Protein AF-A7VLI8-F1 (afdb_monomer_lite)

Sequence (212 aa):
IPLNLRARYVFCTAPINRNLPFVCTSLLKFARQFSRNEPLTFQWICKHLHWPVSSPKSIKDLMHLEAVHDILDLYLWLSYRFMDMFPHAGLVRSIQKELDAIIQNGVYNITKLIRASEAASSLHVMEGTVPSHEASIDENSRTGLRGNRRTPINSETQSGSLTSKLVKDGLLTPSMLKQLEQEWLKRQTDHGSHAGGTSYDMDNFKKTRKKK

pLDDT: mean 77.12, std 24.52, range [30.67, 98.44]

InterPro domains:
  IPR022192 ATP-dependent RNA helicase SUV3, C-terminal domain [PF12513] (62-106)
  IPR041082 Suv3, C-terminal domain 1 [PF18147] (1-35)
  IPR050699 ATP-dependent RNA helicase SUPV3-like [PTHR12131] (3-127)

Secondary structure (DSSP, 8-state):
----HHHHHHHHHS---TT-HHHHHHHHHHHHHHHTT----HHHHHHHHTSSPPPPSSHHHHHHHHHHHHHHHHHHHHHTT-TTTSTTHHHHHHHHHHHHHHHHHHHHTHHHHHHHHHHHHHHGGGS----------------------------------HHHHHHHTTSS-HHHHHHHHHHHHHHHHHTT--------------------

Radius of gyration: 31.47 Å; chains: 1; bounding box: 82×69×80 Å

Organism: Glandirana rugosa (NCBI:txid8410)

Foldseek 3Di:
DDDDPVVVVLLVPQDADPVDVLLVVLSVVLVVCVVVVHACDPVNLCVSLVPPDDQDQAPVSLVSLVSNLRSLSSLLSVCVVCCVRSVPNVVSVVSSVVSVVSSVVCVVVVVSRHVSHVVVVVVVVPPPDDDDDDDDDDDDDDDDDDDDDDDDDDDDDPPPPVVVVCCVVVVDPPVNVVVVVVVVVVVVVVVPPPDDDDDDDDDDDDDDDDDD

Structure (mmCIF, N/CA/C/O backbone):
data_AF-A7VLI8-F1
#
_entry.id   AF-A7VLI8-F1
#
loop_
_atom_site.group_PDB
_atom_site.id
_atom_site.type_symbol
_atom_site.label_atom_id
_atom_site.label_alt_id
_atom_site.label_comp_id
_atom_site.label_asym_id
_atom_site.label_entity_id
_atom_site.label_seq_id
_atom_site.pdbx_PDB_ins_code
_atom_site.Cartn_x
_atom_site.Cartn_y
_atom_site.Cartn_z
_atom_site.occupancy
_atom_site.B_iso_or_equiv
_atom_site.auth_seq_id
_atom_site.auth_comp_id
_atom_site.auth_asym_id
_atom_site.auth_atom_id
_atom_site.pdbx_PDB_model_num
ATOM 1 N N . ILE A 1 1 ? 14.175 11.626 -9.453 1.00 87.88 1 ILE A N 1
ATOM 2 C CA . ILE A 1 1 ? 14.240 10.154 -9.638 1.00 87.88 1 ILE A CA 1
ATOM 3 C C . ILE A 1 1 ? 14.434 9.875 -11.126 1.00 87.88 1 ILE A C 1
ATOM 5 O O . ILE A 1 1 ? 13.581 10.307 -11.910 1.00 87.88 1 ILE A O 1
ATOM 9 N N . PRO A 1 2 ? 15.561 9.261 -11.524 1.00 93.81 2 PRO A N 1
ATOM 10 C CA . PRO A 1 2 ? 15.833 8.930 -12.918 1.00 93.81 2 PRO A CA 1
ATOM 11 C C . PRO A 1 2 ? 14.991 7.715 -13.327 1.00 93.81 2 PRO A C 1
ATOM 13 O O . PRO A 1 2 ? 15.257 6.593 -12.924 1.00 93.81 2 PRO A O 1
ATOM 16 N N . LEU A 1 3 ? 13.931 7.957 -14.095 1.00 95.06 3 LEU A N 1
ATOM 17 C CA . LEU A 1 3 ? 13.068 6.930 -14.680 1.00 95.06 3 LEU A CA 1
ATOM 18 C C . LEU A 1 3 ? 12.911 7.235 -16.164 1.00 95.06 3 LEU A C 1
ATOM 20 O O . LEU A 1 3 ? 12.758 8.408 -16.533 1.00 95.06 3 LEU A O 1
ATOM 24 N N . ASN A 1 4 ? 12.890 6.192 -16.994 1.00 94.94 4 ASN A N 1
ATOM 25 C CA . ASN A 1 4 ? 12.488 6.338 -18.389 1.00 94.94 4 ASN A CA 1
ATOM 26 C C . ASN A 1 4 ? 11.026 6.828 -18.475 1.00 94.94 4 ASN A C 1
ATOM 28 O O . ASN A 1 4 ? 10.257 6.729 -17.513 1.00 94.94 4 ASN A O 1
ATOM 32 N N . LEU A 1 5 ? 10.648 7.391 -19.624 1.00 96.50 5 LEU A N 1
ATOM 33 C CA . LEU A 1 5 ? 9.341 8.031 -19.798 1.00 96.50 5 LEU A CA 1
ATOM 34 C C . LEU A 1 5 ? 8.175 7.067 -19.527 1.00 96.50 5 LEU A C 1
ATOM 36 O O . LEU A 1 5 ? 7.219 7.437 -18.849 1.00 96.50 5 LEU A O 1
ATOM 40 N N . ARG A 1 6 ? 8.293 5.814 -19.983 1.00 95.88 6 ARG A N 1
ATOM 41 C CA . ARG A 1 6 ? 7.279 4.771 -19.780 1.00 95.88 6 ARG A CA 1
ATOM 42 C C . ARG A 1 6 ? 7.070 4.463 -18.299 1.00 95.88 6 ARG A C 1
ATOM 44 O O . ARG A 1 6 ? 5.938 4.481 -17.828 1.00 95.88 6 ARG A O 1
ATOM 51 N N . ALA A 1 7 ? 8.146 4.211 -17.557 1.00 96.88 7 ALA A N 1
ATOM 52 C CA . ALA A 1 7 ? 8.076 3.918 -16.132 1.00 96.88 7 ALA A CA 1
ATOM 53 C C . ALA A 1 7 ? 7.492 5.105 -15.362 1.00 96.88 7 ALA A C 1
ATOM 55 O O . ALA A 1 7 ? 6.572 4.937 -14.567 1.00 96.88 7 ALA A O 1
ATOM 56 N N . ARG A 1 8 ? 7.960 6.322 -15.662 1.00 97.69 8 ARG A N 1
ATOM 57 C CA . ARG A 1 8 ? 7.446 7.554 -15.058 1.00 97.69 8 ARG A CA 1
ATOM 58 C C . ARG A 1 8 ? 5.939 7.706 -15.261 1.00 97.69 8 ARG A C 1
ATOM 60 O O . ARG A 1 8 ? 5.233 7.961 -14.293 1.00 97.69 8 ARG A O 1
ATOM 67 N N . TYR A 1 9 ? 5.453 7.504 -16.486 1.00 97.94 9 TYR A N 1
ATOM 68 C CA . TYR A 1 9 ? 4.026 7.568 -16.799 1.00 97.94 9 TYR A CA 1
ATOM 69 C C . TYR A 1 9 ? 3.211 6.565 -15.970 1.00 97.94 9 TYR A C 1
ATOM 71 O O . TYR A 1 9 ? 2.197 6.926 -15.376 1.00 97.94 9 TYR A O 1
ATOM 79 N N . VAL A 1 10 ? 3.683 5.322 -15.856 1.00 97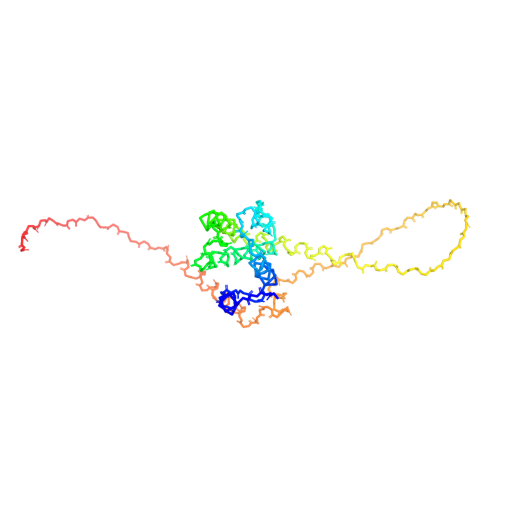.75 10 VAL A N 1
ATOM 80 C CA . VAL A 1 10 ? 3.010 4.292 -15.052 1.00 97.75 10 VAL A CA 1
ATOM 81 C C . VAL A 1 10 ? 2.967 4.666 -13.567 1.00 97.75 10 VAL A C 1
ATOM 83 O O . VAL A 1 10 ? 1.909 4.586 -12.953 1.00 97.75 10 VAL A O 1
ATOM 86 N N . PHE A 1 11 ? 4.076 5.129 -12.984 1.00 97.56 11 PHE A N 1
ATOM 87 C CA . PHE A 1 11 ? 4.090 5.573 -11.584 1.00 97.56 11 PHE A CA 1
ATOM 88 C C . PHE A 1 11 ? 3.151 6.766 -11.341 1.00 97.56 11 PHE A C 1
ATOM 90 O O . PHE A 1 11 ? 2.487 6.820 -10.311 1.00 97.56 11 PHE A O 1
ATOM 97 N N . CYS A 1 12 ? 3.063 7.710 -12.281 1.00 96.31 12 CYS A N 1
ATOM 98 C CA . CYS A 1 12 ? 2.186 8.879 -12.162 1.00 96.31 12 CYS A CA 1
ATOM 99 C C . CYS A 1 12 ? 0.694 8.560 -12.342 1.00 96.31 12 CYS A C 1
ATOM 101 O O . CYS A 1 12 ? -0.146 9.346 -11.908 1.00 96.31 12 CYS A O 1
ATOM 103 N N . THR A 1 13 ? 0.366 7.437 -12.983 1.00 96.88 13 THR A N 1
ATOM 104 C CA . THR A 1 13 ? -1.016 6.978 -13.204 1.00 96.88 13 THR A CA 1
ATOM 105 C C . THR A 1 13 ? -1.486 5.977 -12.150 1.00 96.88 13 THR A C 1
ATOM 107 O O . THR A 1 13 ? -2.641 5.554 -12.190 1.00 96.88 13 THR A O 1
ATOM 110 N N . ALA A 1 14 ? -0.625 5.615 -11.193 1.00 96.94 14 ALA A N 1
ATOM 111 C CA . ALA A 1 14 ? -1.004 4.756 -10.085 1.00 96.94 14 ALA A CA 1
ATOM 112 C C . ALA A 1 14 ? -2.102 5.427 -9.230 1.00 96.94 14 ALA A C 1
ATOM 114 O O . ALA A 1 14 ? -1.955 6.598 -8.858 1.00 96.94 14 ALA A O 1
ATOM 115 N N . PRO A 1 15 ? -3.195 4.713 -8.912 1.00 95.25 15 PRO A N 1
ATOM 116 C CA . PRO A 1 15 ? -4.270 5.248 -8.090 1.00 95.25 15 PRO A CA 1
ATOM 117 C C . PRO A 1 15 ? -3.787 5.342 -6.641 1.00 95.25 15 PRO A C 1
ATOM 119 O O . PRO A 1 15 ? -3.554 4.326 -5.997 1.00 95.25 15 PRO A O 1
ATOM 122 N N . ILE A 1 16 ? -3.595 6.564 -6.142 1.00 95.50 16 ILE A N 1
ATOM 123 C CA . ILE A 1 16 ? -3.188 6.809 -4.754 1.00 95.50 16 ILE A CA 1
ATOM 124 C C . ILE A 1 16 ? -3.988 7.952 -4.137 1.00 95.50 16 ILE A C 1
ATOM 126 O O . ILE A 1 16 ? -4.283 8.954 -4.798 1.00 95.50 16 ILE A O 1
ATOM 130 N N . ASN A 1 17 ? -4.265 7.842 -2.840 1.00 93.62 17 ASN A N 1
ATOM 131 C CA . ASN A 1 17 ? -4.806 8.944 -2.063 1.00 93.62 17 ASN A CA 1
ATOM 132 C C . ASN A 1 17 ? -3.697 9.953 -1.724 1.00 93.62 17 ASN A C 1
ATOM 134 O O . ASN A 1 17 ? -2.848 9.723 -0.863 1.00 93.62 17 ASN A O 1
ATOM 138 N N . ARG A 1 18 ? -3.708 11.104 -2.404 1.00 93.94 18 ARG A N 1
ATOM 139 C CA . ARG A 1 18 ? -2.681 12.151 -2.244 1.00 93.94 18 ARG A CA 1
ATOM 140 C C . ARG A 1 18 ? -2.771 12.898 -0.912 1.00 93.94 18 ARG A C 1
ATOM 142 O O . ARG A 1 18 ? -1.811 13.566 -0.537 1.00 93.94 18 ARG A O 1
ATOM 149 N N . ASN A 1 19 ? -3.894 12.770 -0.206 1.00 94.44 19 ASN A N 1
ATOM 150 C CA . ASN A 1 19 ? -4.108 13.408 1.091 1.00 94.44 19 ASN A CA 1
ATOM 151 C C . ASN A 1 19 ? -3.391 12.667 2.226 1.00 94.44 19 ASN A C 1
ATOM 153 O O . ASN A 1 19 ? -3.258 13.223 3.310 1.00 94.44 19 ASN A O 1
ATOM 157 N N . LEU A 1 20 ? -2.920 11.436 1.984 1.00 94.06 20 LEU A N 1
ATOM 158 C CA . LEU A 1 20 ? -2.183 10.631 2.953 1.00 94.06 20 LEU A CA 1
ATOM 159 C C . LEU A 1 20 ? -0.668 10.768 2.707 1.00 94.06 20 LEU A C 1
ATOM 161 O O . LEU A 1 20 ? -0.129 10.135 1.790 1.00 94.06 20 LEU A O 1
ATOM 165 N N . PRO A 1 21 ? 0.077 11.536 3.534 1.00 95.69 21 PRO A N 1
ATOM 166 C CA . PRO A 1 21 ? 1.508 11.769 3.315 1.00 95.69 21 PRO A CA 1
ATOM 167 C C . PRO A 1 21 ? 2.335 10.479 3.318 1.00 95.69 21 PRO A C 1
ATOM 169 O O . PRO A 1 21 ? 3.352 10.375 2.625 1.00 95.69 21 PRO A O 1
ATOM 172 N N . PHE A 1 22 ? 1.888 9.477 4.079 1.00 96.06 22 PHE A N 1
ATOM 173 C CA . PHE A 1 22 ? 2.542 8.177 4.165 1.00 96.06 22 PHE A CA 1
ATOM 174 C C . PHE A 1 22 ? 2.481 7.400 2.840 1.00 96.06 22 PHE A C 1
ATOM 176 O O . PHE A 1 22 ? 3.498 6.847 2.410 1.00 96.06 22 PHE A O 1
ATOM 183 N N . VAL A 1 23 ? 1.344 7.440 2.137 1.00 97.25 23 VAL A N 1
ATOM 184 C CA . VAL A 1 23 ? 1.171 6.810 0.816 1.00 97.25 23 VAL A CA 1
ATOM 185 C C . VAL A 1 23 ? 2.049 7.512 -0.222 1.00 97.25 23 VAL A C 1
ATOM 187 O O . VAL A 1 23 ? 2.828 6.861 -0.920 1.00 97.25 23 VAL A O 1
ATOM 190 N N . CYS A 1 24 ? 2.034 8.849 -0.253 1.00 96.81 24 CYS A N 1
ATOM 191 C CA . CYS A 1 24 ? 2.892 9.653 -1.133 1.00 96.81 24 CYS A CA 1
ATOM 192 C C . CYS A 1 24 ? 4.389 9.367 -0.916 1.00 96.81 24 CYS A C 1
ATOM 194 O O . CYS A 1 24 ? 5.153 9.189 -1.869 1.00 96.81 24 CYS A O 1
ATOM 196 N N . THR A 1 25 ? 4.815 9.269 0.346 1.00 97.12 25 THR A N 1
ATOM 197 C CA . THR A 1 25 ? 6.202 8.937 0.704 1.00 97.12 25 THR A CA 1
ATOM 198 C C . THR A 1 25 ? 6.569 7.516 0.271 1.00 97.12 25 THR A C 1
ATOM 200 O O . THR A 1 25 ? 7.693 7.269 -0.174 1.00 97.12 25 THR A O 1
ATOM 203 N N . SER A 1 26 ? 5.627 6.578 0.363 1.00 97.69 26 SER A N 1
ATOM 204 C CA . SER A 1 26 ? 5.816 5.188 -0.059 1.00 97.69 26 SER A CA 1
ATOM 205 C C . SER A 1 26 ? 5.940 5.063 -1.576 1.00 97.69 26 SER A C 1
ATOM 207 O O . SER A 1 26 ? 6.887 4.432 -2.043 1.00 97.69 26 SER A O 1
ATOM 209 N N . LEU A 1 27 ? 5.102 5.764 -2.349 1.00 97.88 27 LEU A N 1
ATOM 210 C CA . LEU A 1 27 ? 5.244 5.863 -3.806 1.00 97.88 27 LEU A CA 1
ATOM 211 C C . LEU A 1 27 ? 6.644 6.364 -4.195 1.00 97.88 27 LEU A C 1
ATOM 213 O O . LEU A 1 27 ? 7.294 5.802 -5.078 1.00 97.88 27 LEU A O 1
ATOM 217 N N . LEU A 1 28 ? 7.142 7.392 -3.500 1.00 96.88 28 LEU A N 1
ATOM 218 C CA . LEU A 1 28 ? 8.478 7.935 -3.740 1.00 96.88 28 LEU A CA 1
ATOM 219 C C . LEU A 1 28 ? 9.580 6.910 -3.437 1.00 96.88 28 LEU A C 1
ATOM 221 O O . LEU A 1 28 ? 10.547 6.801 -4.194 1.00 96.88 28 LEU A O 1
ATOM 225 N N . LYS A 1 29 ? 9.445 6.147 -2.347 1.00 97.44 29 LYS A N 1
ATOM 226 C CA . LYS A 1 29 ? 10.365 5.051 -2.007 1.00 97.44 29 LYS A CA 1
ATOM 227 C C . LYS A 1 29 ? 10.336 3.945 -3.063 1.00 97.44 29 LYS A C 1
ATOM 229 O O . LYS A 1 29 ? 11.405 3.479 -3.451 1.00 97.44 29 LYS A O 1
ATOM 234 N N . PHE A 1 30 ? 9.159 3.589 -3.578 1.00 98.00 30 PHE A N 1
ATOM 235 C CA . PHE A 1 30 ? 9.023 2.575 -4.625 1.00 98.00 30 PHE A CA 1
ATOM 236 C C . PHE A 1 30 ? 9.704 3.022 -5.914 1.00 98.00 30 PHE A C 1
ATOM 238 O O . PHE A 1 30 ? 10.533 2.300 -6.459 1.00 98.00 30 PHE A O 1
ATOM 245 N N . ALA A 1 31 ? 9.435 4.253 -6.351 1.00 98.00 31 ALA A N 1
ATOM 246 C CA . ALA A 1 31 ? 10.068 4.833 -7.528 1.00 98.00 31 ALA A CA 1
ATOM 247 C C . ALA A 1 31 ? 11.599 4.935 -7.380 1.00 98.00 31 ALA A C 1
ATOM 249 O O . ALA A 1 31 ? 12.328 4.721 -8.349 1.00 98.00 31 ALA A O 1
ATOM 250 N N . ARG A 1 32 ? 12.108 5.232 -6.173 1.00 97.56 32 ARG A N 1
ATOM 251 C CA . ARG A 1 32 ? 13.553 5.237 -5.886 1.00 97.56 32 ARG A CA 1
ATOM 252 C C . ARG A 1 32 ? 14.162 3.840 -5.995 1.00 97.56 32 ARG A C 1
ATOM 254 O O . ARG A 1 32 ? 15.176 3.718 -6.677 1.00 97.56 32 ARG A O 1
ATOM 261 N N . GLN A 1 33 ? 13.555 2.815 -5.390 1.00 96.94 33 GLN A N 1
ATOM 262 C CA . GLN A 1 33 ? 14.036 1.433 -5.542 1.00 96.94 33 GLN A CA 1
ATOM 263 C C . GLN A 1 33 ? 14.016 0.980 -6.992 1.00 96.94 33 GLN A C 1
ATOM 265 O O . GLN A 1 33 ? 15.018 0.490 -7.507 1.00 96.94 33 GLN A O 1
ATOM 270 N N . PHE A 1 34 ? 12.915 1.265 -7.680 1.00 97.44 34 PHE A N 1
ATOM 271 C CA . PHE A 1 34 ? 12.778 0.951 -9.088 1.00 97.44 34 PHE A CA 1
ATOM 272 C C . PHE A 1 34 ? 13.889 1.597 -9.927 1.00 97.44 34 PHE A C 1
ATOM 274 O O . PHE A 1 34 ? 14.496 0.939 -10.764 1.00 97.44 34 PHE A O 1
ATOM 281 N N . SER A 1 35 ? 14.216 2.870 -9.671 1.00 97.44 35 SER A N 1
ATOM 282 C CA . SER A 1 35 ? 15.280 3.576 -10.402 1.00 97.44 35 SER A CA 1
ATOM 283 C C . SER A 1 35 ? 16.688 3.025 -10.172 1.00 97.44 35 SER A C 1
ATOM 285 O O . SER A 1 35 ? 17.574 3.284 -10.980 1.00 97.44 35 SER A O 1
ATOM 287 N N . ARG A 1 36 ? 16.898 2.279 -9.082 1.00 96.88 36 ARG A N 1
ATOM 288 C CA . ARG A 1 36 ? 18.161 1.590 -8.776 1.00 96.88 36 ARG A CA 1
ATOM 289 C C . ARG A 1 36 ? 18.229 0.193 -9.383 1.00 96.88 36 ARG A C 1
ATOM 291 O O . ARG A 1 36 ? 19.231 -0.485 -9.203 1.00 96.88 36 ARG A O 1
ATOM 298 N N . ASN A 1 37 ? 17.180 -0.225 -10.094 1.00 96.06 37 ASN A N 1
ATOM 299 C CA . ASN A 1 37 ? 17.050 -1.573 -10.629 1.00 96.06 37 ASN A CA 1
ATOM 300 C C . ASN A 1 37 ? 17.106 -2.655 -9.530 1.00 96.06 37 ASN A C 1
ATOM 302 O O . ASN A 1 37 ? 17.585 -3.763 -9.755 1.00 96.06 37 ASN A O 1
ATOM 306 N N . GLU A 1 38 ? 16.609 -2.322 -8.333 1.00 96.56 38 GLU A N 1
ATOM 307 C CA . GLU A 1 38 ? 16.464 -3.256 -7.219 1.00 96.56 38 GLU A CA 1
ATOM 308 C C . GLU A 1 38 ? 14.992 -3.673 -7.057 1.00 96.56 38 GLU A C 1
ATOM 310 O O . GLU A 1 38 ? 14.124 -2.801 -6.905 1.00 96.56 38 GLU A O 1
ATOM 315 N N . PRO A 1 39 ? 14.678 -4.982 -7.064 1.00 96.94 39 PRO A N 1
ATOM 316 C CA . PRO A 1 39 ? 13.308 -5.450 -6.917 1.00 96.94 39 PRO A CA 1
ATOM 317 C C . PRO A 1 39 ? 12.771 -5.160 -5.512 1.00 96.94 39 PRO A C 1
ATOM 319 O O . PRO A 1 39 ? 13.461 -5.295 -4.498 1.00 96.94 39 PRO A O 1
ATOM 322 N N . LEU A 1 40 ? 11.493 -4.802 -5.439 1.00 97.88 40 LEU A N 1
ATOM 323 C CA . LEU A 1 40 ? 10.766 -4.616 -4.194 1.00 97.88 40 LEU A CA 1
ATOM 324 C C . LEU A 1 40 ? 10.297 -5.977 -3.681 1.00 97.88 40 LEU A C 1
ATOM 326 O O . LEU A 1 40 ? 9.185 -6.431 -3.958 1.00 97.88 40 LEU A O 1
ATOM 330 N N . THR A 1 41 ? 11.180 -6.651 -2.948 1.00 97.75 41 THR A N 1
ATOM 331 C CA . THR A 1 41 ? 10.907 -7.986 -2.408 1.00 97.75 41 THR A CA 1
ATOM 332 C C . THR A 1 41 ? 9.862 -7.964 -1.283 1.00 97.75 41 THR A C 1
ATOM 334 O O . THR A 1 41 ? 9.557 -6.916 -0.708 1.00 97.75 41 THR A O 1
ATOM 337 N N . PHE A 1 42 ? 9.335 -9.137 -0.915 1.00 97.62 42 PHE A N 1
ATOM 338 C CA . PHE A 1 42 ? 8.383 -9.263 0.193 1.00 97.62 42 PHE A CA 1
ATOM 339 C C . PHE A 1 42 ? 9.000 -8.799 1.523 1.00 97.62 42 PHE A C 1
ATOM 341 O O . PHE A 1 42 ? 8.388 -8.064 2.289 1.00 97.62 42 PHE A O 1
ATOM 348 N N . GLN A 1 43 ? 10.266 -9.146 1.762 1.00 97.06 43 GLN A N 1
ATOM 349 C CA . GLN A 1 43 ? 11.002 -8.691 2.945 1.00 97.06 43 GLN A CA 1
ATOM 350 C C . GLN A 1 43 ? 11.152 -7.166 2.976 1.00 97.06 43 GLN A C 1
ATOM 352 O O . GLN A 1 43 ? 11.015 -6.544 4.030 1.00 97.06 43 GLN A O 1
ATOM 357 N N . TRP A 1 44 ? 11.388 -6.549 1.814 1.00 97.06 44 TRP A N 1
ATOM 358 C CA . TRP A 1 44 ? 11.509 -5.100 1.708 1.00 97.06 44 TRP A CA 1
ATOM 359 C C . TRP A 1 44 ? 10.203 -4.394 2.095 1.00 97.06 44 TRP A C 1
ATOM 361 O O . TRP A 1 44 ? 10.233 -3.453 2.891 1.00 97.06 44 TRP A O 1
ATOM 371 N N . ILE A 1 45 ? 9.057 -4.867 1.588 1.00 96.69 45 ILE A N 1
ATOM 372 C CA . ILE A 1 45 ? 7.761 -4.253 1.903 1.00 96.69 45 ILE A CA 1
ATOM 373 C C . ILE A 1 45 ? 7.370 -4.488 3.366 1.00 96.69 45 ILE A C 1
ATOM 375 O O . ILE A 1 45 ? 6.971 -3.539 4.034 1.00 96.69 45 ILE A O 1
ATOM 379 N N . CYS A 1 46 ? 7.593 -5.688 3.911 1.00 96.94 46 CYS A N 1
ATOM 380 C CA . CYS A 1 46 ? 7.355 -5.978 5.327 1.00 96.94 46 CYS A CA 1
ATOM 381 C C . CYS A 1 46 ? 8.173 -5.060 6.244 1.00 96.94 46 CYS A C 1
ATOM 383 O O . CYS A 1 46 ? 7.639 -4.516 7.208 1.00 96.94 46 CYS A O 1
ATOM 385 N N . LYS A 1 47 ? 9.445 -4.813 5.908 1.00 96.62 47 LYS A N 1
ATOM 386 C CA . LYS A 1 47 ? 10.291 -3.868 6.646 1.00 96.62 47 LYS A CA 1
ATOM 387 C C . LYS A 1 47 ? 9.784 -2.429 6.535 1.00 96.62 47 LYS A C 1
ATOM 389 O O . LYS A 1 47 ? 9.794 -1.708 7.525 1.00 96.62 47 LYS A O 1
ATOM 394 N N . HIS A 1 48 ? 9.356 -1.996 5.347 1.00 95.56 48 HIS A N 1
ATOM 395 C CA . HIS A 1 48 ? 8.842 -0.636 5.130 1.00 95.56 48 HIS A CA 1
ATOM 396 C C . HIS A 1 48 ? 7.517 -0.380 5.866 1.00 95.56 48 HIS A C 1
ATOM 398 O O . HIS A 1 48 ? 7.298 0.729 6.352 1.00 95.56 48 HIS A O 1
ATOM 404 N N . LEU A 1 49 ? 6.664 -1.400 5.974 1.00 95.62 49 LEU A N 1
ATOM 405 C CA . LEU A 1 49 ? 5.366 -1.332 6.651 1.00 95.62 49 LEU A CA 1
ATOM 406 C C . LEU A 1 49 ? 5.425 -1.674 8.147 1.00 95.62 49 LEU A C 1
ATOM 408 O O . LEU A 1 49 ? 4.404 -1.575 8.817 1.00 95.62 49 LEU A O 1
ATOM 412 N N . HIS A 1 50 ? 6.594 -2.050 8.676 1.00 94.19 50 HIS A N 1
ATOM 413 C CA . HIS A 1 50 ? 6.763 -2.535 10.053 1.00 94.19 50 HIS A CA 1
ATOM 414 C C . HIS A 1 50 ? 5.861 -3.742 10.371 1.00 94.19 50 HIS A C 1
ATOM 416 O O . HIS A 1 50 ? 5.210 -3.800 11.410 1.00 94.19 50 HIS A O 1
ATOM 422 N N . TRP A 1 51 ? 5.813 -4.712 9.454 1.00 92.75 51 TRP A N 1
ATOM 423 C CA . TRP A 1 51 ? 5.077 -5.962 9.639 1.00 92.75 51 TRP A CA 1
ATOM 424 C C . TRP A 1 51 ? 5.793 -6.881 10.651 1.00 92.75 51 TRP A C 1
ATOM 426 O O . TRP A 1 51 ? 7.020 -7.001 10.565 1.00 92.75 51 TRP A O 1
ATOM 436 N N . PRO A 1 52 ? 5.083 -7.581 11.563 1.00 93.50 52 PRO A N 1
ATOM 437 C CA . PRO A 1 52 ? 3.624 -7.705 11.686 1.00 93.50 52 PRO A CA 1
ATOM 438 C C . PRO A 1 52 ? 2.943 -6.499 12.343 1.00 93.50 52 PRO A C 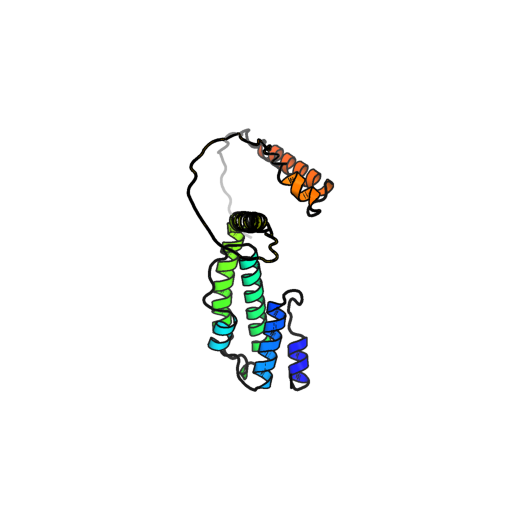1
ATOM 440 O O . PRO A 1 52 ? 3.411 -5.964 13.346 1.00 93.50 52 PRO A O 1
ATOM 443 N N . VAL A 1 53 ? 1.790 -6.107 11.795 1.00 92.44 53 VAL A N 1
ATOM 444 C CA . VAL A 1 53 ? 0.971 -5.018 12.345 1.00 92.44 53 VAL A CA 1
ATOM 445 C C . VAL A 1 53 ? 0.127 -5.497 13.529 1.00 92.44 53 VAL A C 1
ATOM 447 O O . VAL A 1 53 ? -0.316 -6.642 13.586 1.00 92.44 53 VAL A O 1
ATOM 450 N N . SER A 1 54 ? -0.103 -4.604 14.489 1.00 91.94 54 SER A N 1
ATOM 451 C CA . SER A 1 54 ? -0.928 -4.872 15.674 1.00 91.94 54 SER A CA 1
ATOM 452 C C . SER A 1 54 ? -2.352 -4.334 15.511 1.00 91.94 54 SER A C 1
ATOM 454 O O . SER A 1 54 ? -2.598 -3.437 14.707 1.00 91.94 54 SER A O 1
ATOM 456 N N . SER A 1 55 ? -3.284 -4.839 16.325 1.00 92.56 55 SER A N 1
ATOM 457 C CA . SER A 1 55 ? -4.647 -4.295 16.406 1.00 92.56 55 SER A CA 1
ATOM 458 C C . SER A 1 55 ? -4.628 -2.808 16.798 1.00 92.56 55 SER A C 1
ATOM 460 O O . SER A 1 55 ? -3.885 -2.444 17.718 1.00 92.56 55 SER A O 1
ATOM 462 N N . PRO A 1 56 ? -5.459 -1.957 16.166 1.00 95.38 56 PRO A N 1
ATOM 463 C CA . PRO A 1 56 ? -5.489 -0.527 16.459 1.00 95.38 56 PRO A CA 1
ATOM 464 C C . PRO A 1 56 ? -5.991 -0.281 17.886 1.00 95.38 56 PRO A C 1
ATOM 466 O O . PRO A 1 56 ? -6.932 -0.939 18.337 1.00 95.38 56 PRO A O 1
ATOM 469 N N . LYS A 1 57 ? -5.365 0.663 18.599 1.00 92.81 57 LYS A N 1
ATOM 470 C CA . LYS A 1 57 ? -5.757 1.073 19.962 1.00 92.81 57 LYS A CA 1
ATOM 471 C C . LYS A 1 57 ? -6.426 2.448 19.977 1.00 92.81 57 LYS A C 1
ATOM 473 O O . LYS A 1 57 ? -7.169 2.761 20.903 1.00 92.81 57 LYS A O 1
ATOM 478 N N . SER A 1 58 ? -6.188 3.244 18.938 1.00 94.12 58 SER A N 1
ATOM 479 C CA . SER A 1 58 ? -6.779 4.561 18.705 1.00 94.12 58 SER A CA 1
ATOM 480 C C . SER A 1 58 ? -7.328 4.685 17.279 1.00 94.12 58 SER A C 1
ATOM 482 O O . SER A 1 58 ? -6.959 3.921 16.386 1.00 94.12 58 SER A O 1
ATOM 484 N N . ILE A 1 59 ? -8.174 5.692 17.039 1.00 95.31 59 ILE A N 1
ATOM 485 C CA . ILE A 1 59 ? -8.626 6.072 15.689 1.00 95.31 59 ILE A CA 1
ATOM 486 C C . ILE A 1 59 ? -7.442 6.431 14.790 1.00 95.31 59 ILE A C 1
ATOM 488 O O . ILE A 1 59 ? -7.426 6.057 13.621 1.00 95.31 59 ILE A O 1
ATOM 492 N N . LYS A 1 60 ? -6.414 7.086 15.344 1.00 93.81 60 LYS A N 1
ATOM 493 C CA . LYS A 1 60 ? -5.190 7.403 14.595 1.00 93.81 60 LYS A CA 1
ATOM 494 C C . LYS A 1 60 ? -4.488 6.138 14.092 1.00 93.81 60 LYS A C 1
ATOM 496 O O . LYS A 1 60 ? -4.025 6.117 12.955 1.00 93.81 60 LYS A O 1
ATOM 501 N N . ASP A 1 61 ? -4.461 5.083 14.905 1.00 94.88 61 ASP A N 1
ATOM 502 C CA . ASP A 1 61 ? -3.871 3.798 14.516 1.00 94.88 61 ASP A CA 1
ATOM 503 C C . ASP A 1 61 ? -4.699 3.134 13.414 1.00 94.88 61 ASP A C 1
ATOM 505 O O . ASP A 1 61 ? -4.140 2.614 12.456 1.00 94.88 61 ASP A O 1
ATOM 509 N N . LEU A 1 62 ? -6.032 3.186 13.520 1.00 96.31 62 LEU A N 1
ATOM 510 C CA . LEU A 1 62 ? -6.930 2.631 12.506 1.00 96.31 62 LEU A CA 1
ATOM 511 C C . LEU A 1 62 ? -6.741 3.327 11.147 1.00 96.31 62 LEU A C 1
ATOM 513 O O . LEU A 1 62 ? -6.599 2.647 10.135 1.00 96.31 62 LEU A O 1
ATOM 517 N N . MET A 1 63 ? -6.643 4.660 11.133 1.00 95.56 63 MET A N 1
ATOM 518 C CA . MET A 1 63 ? -6.322 5.428 9.921 1.00 95.56 63 MET A CA 1
ATOM 519 C C . MET A 1 63 ? -4.928 5.098 9.371 1.00 95.56 63 MET A C 1
ATOM 521 O O . MET A 1 63 ? -4.710 5.099 8.161 1.00 95.56 63 MET A O 1
ATOM 525 N N . HIS A 1 64 ? -3.954 4.820 10.244 1.00 96.06 64 HIS A N 1
ATOM 526 C CA . HIS A 1 64 ? -2.634 4.387 9.797 1.00 96.06 64 HIS A CA 1
ATOM 527 C C . HIS A 1 64 ? -2.688 3.013 9.116 1.00 96.06 64 HIS A C 1
ATOM 529 O O . HIS A 1 64 ? -2.057 2.839 8.076 1.00 96.06 64 HIS A O 1
ATOM 535 N N . LEU A 1 65 ? -3.459 2.063 9.656 1.00 97.44 65 LEU A N 1
ATOM 536 C CA . LEU A 1 65 ? -3.656 0.746 9.041 1.00 97.44 65 LEU A CA 1
ATOM 537 C C . LEU A 1 65 ? -4.341 0.844 7.671 1.00 97.44 65 LEU A C 1
ATOM 539 O O . LEU A 1 65 ? -3.937 0.144 6.748 1.00 97.44 65 LEU A O 1
ATOM 543 N N . GLU A 1 66 ? -5.306 1.748 7.509 1.00 96.81 66 GLU A N 1
ATOM 544 C CA . GLU A 1 66 ? -5.905 2.057 6.202 1.00 96.81 66 GLU A CA 1
ATOM 545 C C . GLU A 1 66 ? -4.852 2.587 5.214 1.00 96.81 66 GLU A C 1
ATOM 547 O O . GLU A 1 66 ? -4.729 2.090 4.099 1.00 96.81 66 GLU A O 1
ATOM 552 N N . ALA A 1 67 ? -3.988 3.512 5.642 1.00 97.25 67 ALA A N 1
ATOM 553 C CA . ALA A 1 67 ? -2.893 3.989 4.796 1.00 97.25 67 ALA A CA 1
ATOM 554 C C . ALA A 1 67 ? -1.876 2.881 4.445 1.00 97.25 67 ALA A C 1
ATOM 556 O O . ALA A 1 67 ? -1.290 2.900 3.363 1.00 97.25 67 ALA A O 1
ATOM 557 N N . VAL A 1 68 ? -1.636 1.920 5.346 1.00 97.88 68 VAL A N 1
ATOM 558 C CA . VAL A 1 68 ? -0.825 0.722 5.062 1.00 97.88 68 VAL A CA 1
ATOM 559 C C . VAL A 1 68 ? -1.498 -0.135 3.988 1.00 97.88 68 VAL A C 1
ATOM 561 O O . VAL A 1 68 ? -0.809 -0.617 3.089 1.00 97.88 68 VAL A O 1
ATOM 564 N N . HIS A 1 69 ? -2.823 -0.289 4.045 1.00 97.94 69 HIS A N 1
ATOM 565 C CA . HIS A 1 69 ? -3.597 -1.018 3.041 1.00 97.94 69 HIS A CA 1
ATOM 566 C C . HIS A 1 69 ? -3.477 -0.380 1.652 1.00 97.94 69 HIS A C 1
ATOM 568 O O . HIS A 1 69 ? -3.078 -1.069 0.712 1.00 97.94 69 HIS A O 1
ATOM 574 N N . ASP A 1 70 ? -3.637 0.943 1.551 1.00 97.94 70 ASP A N 1
ATOM 575 C CA . ASP A 1 70 ? -3.431 1.703 0.306 1.00 97.94 70 ASP A CA 1
ATOM 576 C C . ASP A 1 70 ? -2.035 1.461 -0.306 1.00 97.94 70 ASP A C 1
ATOM 578 O O . ASP A 1 70 ? -1.859 1.412 -1.527 1.00 97.94 70 ASP A O 1
ATOM 582 N N . ILE A 1 71 ? -1.003 1.304 0.532 1.00 98.19 71 ILE A N 1
ATOM 583 C CA . ILE A 1 71 ? 0.365 1.024 0.072 1.00 98.19 71 ILE A CA 1
ATOM 584 C C . ILE A 1 71 ? 0.494 -0.409 -0.462 1.00 98.19 71 ILE A C 1
ATOM 586 O O . ILE A 1 71 ? 1.222 -0.633 -1.436 1.00 98.19 71 ILE A O 1
ATOM 590 N N . LEU A 1 72 ? -0.191 -1.378 0.150 1.00 98.12 72 LEU A N 1
ATOM 591 C CA . LEU A 1 72 ? -0.253 -2.751 -0.356 1.00 98.12 72 LEU A CA 1
ATOM 592 C C . LEU A 1 72 ? -0.989 -2.796 -1.701 1.00 98.12 72 LEU A C 1
ATOM 594 O O . LEU A 1 72 ? -0.486 -3.415 -2.641 1.00 98.12 72 LEU A O 1
ATOM 598 N N . ASP A 1 73 ? -2.099 -2.069 -1.842 1.00 98.12 73 ASP A N 1
ATOM 599 C CA . ASP A 1 73 ? -2.808 -1.930 -3.117 1.00 98.12 73 ASP A CA 1
ATOM 600 C C . ASP A 1 73 ? -1.938 -1.276 -4.190 1.00 98.12 73 ASP A C 1
ATOM 602 O O . ASP A 1 73 ? -1.872 -1.761 -5.323 1.00 98.12 73 ASP A O 1
ATOM 606 N N . LEU A 1 74 ? -1.180 -0.238 -3.830 1.00 98.25 74 LEU A N 1
ATOM 607 C CA . LEU A 1 74 ? -0.204 0.375 -4.725 1.00 98.25 74 LEU A CA 1
ATOM 608 C C . LEU A 1 74 ? 0.864 -0.632 -5.185 1.00 98.25 74 LEU A C 1
ATOM 610 O O . LEU A 1 74 ? 1.190 -0.681 -6.375 1.00 98.25 74 LEU A O 1
ATOM 614 N N . TYR A 1 75 ? 1.406 -1.447 -4.271 1.00 98.44 75 TYR A N 1
ATOM 615 C CA . TYR A 1 75 ? 2.364 -2.503 -4.619 1.00 98.44 75 TYR A CA 1
ATOM 616 C C . TYR A 1 75 ? 1.746 -3.483 -5.621 1.00 98.44 75 TYR A C 1
ATOM 618 O O . TYR A 1 75 ? 2.344 -3.785 -6.656 1.00 98.44 75 TYR A O 1
ATOM 626 N N . LEU A 1 76 ? 0.532 -3.963 -5.340 1.00 98.38 76 LEU A N 1
ATOM 627 C CA . LEU A 1 76 ? -0.166 -4.921 -6.193 1.00 98.38 76 LEU A CA 1
ATOM 628 C C . LEU A 1 76 ? -0.475 -4.323 -7.566 1.00 98.38 76 LEU A C 1
ATOM 630 O O . LEU A 1 76 ? -0.243 -4.977 -8.583 1.00 98.38 76 LEU A O 1
ATOM 634 N N . TRP A 1 77 ? -0.921 -3.071 -7.625 1.00 98.31 77 TRP A N 1
ATOM 635 C CA . TRP A 1 77 ? -1.196 -2.377 -8.879 1.00 98.31 77 TRP A CA 1
ATOM 636 C C . TRP A 1 77 ? 0.050 -2.278 -9.769 1.00 98.31 77 TRP A C 1
ATOM 638 O O . TRP A 1 77 ? -0.028 -2.517 -10.981 1.00 98.31 77 TRP A O 1
ATOM 648 N N . LEU A 1 78 ? 1.207 -1.974 -9.170 1.00 98.19 78 LEU A N 1
ATOM 649 C CA . LEU A 1 78 ? 2.495 -1.920 -9.864 1.00 98.19 78 LEU A CA 1
ATOM 650 C C . LEU A 1 78 ? 2.996 -3.313 -10.271 1.00 98.19 78 LEU A C 1
ATOM 652 O O . LEU A 1 78 ? 3.593 -3.443 -11.340 1.00 98.19 78 LEU A O 1
ATOM 656 N N . SER A 1 79 ? 2.690 -4.359 -9.496 1.00 98.12 79 SER A N 1
ATOM 657 C CA . SER A 1 79 ? 3.091 -5.740 -9.807 1.00 98.12 79 SER A CA 1
ATOM 658 C C . SER A 1 79 ? 2.535 -6.273 -11.125 1.00 98.12 79 SER A C 1
ATOM 660 O O . SER A 1 79 ? 3.234 -6.987 -11.837 1.00 98.12 79 SER A O 1
ATOM 662 N N . TYR A 1 80 ? 1.341 -5.831 -11.533 1.00 97.69 80 TYR A N 1
ATOM 663 C CA . TYR A 1 80 ? 0.772 -6.181 -12.840 1.00 97.69 80 TYR A CA 1
ATOM 664 C C . TYR A 1 80 ? 1.505 -5.546 -14.032 1.00 97.69 80 TYR A C 1
ATOM 666 O O . TYR A 1 80 ? 1.288 -5.947 -15.171 1.00 97.69 80 TYR A O 1
ATOM 674 N N . ARG A 1 81 ? 2.330 -4.519 -13.800 1.00 97.56 81 ARG A N 1
ATOM 675 C CA . ARG A 1 81 ? 3.004 -3.735 -14.853 1.00 97.56 81 ARG A CA 1
ATOM 676 C C . ARG A 1 81 ? 4.513 -3.939 -14.859 1.00 97.56 81 ARG A C 1
ATOM 678 O O . ARG A 1 81 ? 5.141 -3.800 -15.905 1.00 97.56 81 ARG A O 1
ATOM 685 N N . PHE A 1 82 ? 5.079 -4.262 -13.701 1.00 97.31 82 PHE A N 1
ATOM 686 C CA . PHE A 1 82 ? 6.509 -4.428 -13.477 1.00 97.31 82 PHE A CA 1
ATOM 687 C C . PHE A 1 82 ? 6.784 -5.719 -12.698 1.00 97.31 82 PHE A C 1
ATOM 689 O O . PHE A 1 82 ? 7.306 -5.677 -11.586 1.00 97.31 82 PHE A O 1
ATOM 696 N N . MET A 1 83 ? 6.412 -6.862 -13.275 1.00 96.50 83 MET A N 1
ATOM 697 C CA . MET A 1 83 ? 6.462 -8.173 -12.611 1.00 96.50 83 MET A CA 1
ATOM 698 C C . MET A 1 83 ? 7.857 -8.511 -12.060 1.00 96.50 83 MET A C 1
ATOM 700 O O . MET A 1 83 ? 7.967 -8.963 -10.925 1.00 96.50 83 MET A O 1
ATOM 704 N N . ASP A 1 84 ? 8.919 -8.191 -12.803 1.00 95.81 84 ASP A N 1
ATOM 705 C CA . ASP A 1 84 ? 10.305 -8.459 -12.385 1.00 95.81 84 ASP A CA 1
ATOM 706 C C . ASP A 1 84 ? 10.746 -7.598 -11.190 1.00 95.81 84 ASP A C 1
ATOM 708 O O . ASP A 1 84 ? 11.566 -8.011 -10.372 1.00 95.81 84 ASP A O 1
ATOM 712 N N . MET A 1 85 ? 10.175 -6.397 -11.063 1.00 97.44 85 MET A N 1
ATOM 713 C CA . MET A 1 85 ? 10.508 -5.444 -9.999 1.00 97.44 85 MET A CA 1
ATOM 714 C C . MET A 1 85 ? 9.583 -5.563 -8.787 1.00 97.44 85 MET A C 1
ATOM 716 O O . MET A 1 85 ? 9.923 -5.073 -7.714 1.00 97.44 85 MET A O 1
ATOM 720 N N . PHE A 1 86 ? 8.432 -6.217 -8.935 1.00 98.12 86 PHE A N 1
ATOM 721 C CA . PHE A 1 86 ? 7.436 -6.446 -7.885 1.00 98.12 86 PHE A CA 1
ATOM 722 C C . PHE A 1 86 ? 7.002 -7.928 -7.885 1.00 98.12 86 PHE A C 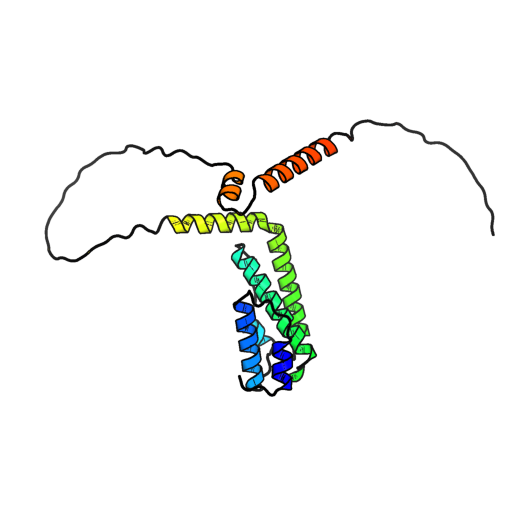1
ATOM 724 O O . PHE A 1 86 ? 5.838 -8.240 -8.152 1.00 98.12 86 PHE A O 1
ATOM 731 N N . PRO A 1 87 ? 7.926 -8.864 -7.597 1.00 97.62 87 PRO A N 1
ATOM 732 C CA . PRO A 1 87 ? 7.728 -10.285 -7.896 1.00 97.62 87 PRO A CA 1
ATOM 733 C C . PRO A 1 87 ? 6.793 -11.030 -6.929 1.00 97.62 87 PRO A C 1
ATOM 735 O O . PRO A 1 87 ? 6.372 -12.147 -7.222 1.00 97.62 87 PRO A O 1
ATOM 738 N N . HIS A 1 88 ? 6.446 -10.460 -5.769 1.00 97.56 88 HIS A N 1
ATOM 739 C CA . HIS A 1 88 ? 5.770 -11.201 -4.691 1.00 97.56 88 HIS A CA 1
ATOM 740 C C . HIS A 1 88 ? 4.314 -10.791 -4.452 1.00 97.56 88 HIS A C 1
ATOM 742 O O . HIS A 1 88 ? 3.858 -10.732 -3.309 1.00 97.56 88 HIS A O 1
ATOM 748 N N . ALA A 1 89 ? 3.552 -10.560 -5.522 1.00 97.81 89 ALA A N 1
ATOM 749 C CA . ALA A 1 89 ? 2.143 -10.171 -5.428 1.00 97.81 89 ALA A CA 1
ATOM 750 C C . ALA A 1 89 ? 1.286 -11.144 -4.587 1.00 97.81 89 ALA A C 1
ATOM 752 O O . ALA A 1 89 ? 0.422 -10.706 -3.834 1.00 97.81 89 ALA A O 1
ATOM 753 N N . GLY A 1 90 ? 1.540 -12.458 -4.664 1.00 98.19 90 GLY A N 1
ATOM 754 C CA . GLY A 1 90 ? 0.794 -13.463 -3.890 1.00 98.19 90 GLY A CA 1
ATOM 755 C C . GLY A 1 90 ? 0.993 -13.350 -2.372 1.00 98.19 90 GLY A C 1
ATOM 756 O O . GLY A 1 90 ? 0.024 -13.394 -1.612 1.00 98.19 90 GLY A O 1
ATOM 757 N N . LEU A 1 91 ? 2.236 -13.137 -1.925 1.00 98.06 91 LEU A N 1
ATOM 758 C CA . LEU A 1 91 ? 2.547 -12.941 -0.504 1.00 98.06 91 LEU A CA 1
ATOM 759 C C . LEU A 1 91 ? 1.977 -11.613 0.005 1.00 98.06 91 LEU A C 1
ATOM 761 O O . LEU A 1 91 ? 1.374 -11.569 1.074 1.00 98.06 91 LEU A O 1
ATOM 765 N N . VAL A 1 92 ? 2.092 -10.550 -0.797 1.00 98.31 92 VAL A N 1
ATOM 766 C CA . VAL A 1 92 ? 1.526 -9.231 -0.476 1.00 98.31 92 VAL A CA 1
ATOM 767 C C . VAL A 1 92 ? 0.001 -9.293 -0.350 1.00 98.31 92 VAL A C 1
ATOM 769 O O . VAL A 1 92 ? -0.555 -8.743 0.595 1.00 98.31 92 VAL A O 1
ATOM 772 N N . ARG A 1 93 ? -0.684 -10.037 -1.226 1.00 98.44 93 ARG A N 1
ATOM 773 C CA . ARG A 1 93 ? -2.136 -10.262 -1.130 1.00 98.44 93 ARG A CA 1
ATOM 774 C C . ARG A 1 93 ? -2.535 -11.030 0.134 1.00 98.44 93 ARG A C 1
ATOM 776 O O . ARG A 1 93 ? -3.615 -10.803 0.669 1.00 98.44 93 ARG A O 1
ATOM 783 N N . SER A 1 94 ? -1.671 -11.923 0.616 1.00 98.19 94 SER A N 1
ATOM 784 C CA . SER A 1 94 ? -1.921 -12.686 1.844 1.00 98.19 94 SER A CA 1
ATOM 785 C C . SER A 1 94 ? -1.895 -11.770 3.071 1.00 98.19 94 SER A C 1
ATOM 787 O O . SER A 1 94 ? -2.874 -11.727 3.811 1.00 98.19 94 SER A O 1
ATOM 789 N N . ILE A 1 95 ? -0.848 -10.947 3.223 1.00 97.88 95 ILE A N 1
ATOM 790 C CA . ILE A 1 95 ? -0.773 -9.977 4.332 1.00 97.88 95 ILE A CA 1
ATOM 791 C C . ILE A 1 95 ? -1.816 -8.860 4.210 1.00 97.88 95 ILE A C 1
ATOM 793 O O . ILE A 1 95 ? -2.293 -8.363 5.223 1.00 97.88 95 ILE A O 1
ATOM 797 N N . GLN A 1 96 ? -2.219 -8.490 2.989 1.00 98.12 96 GLN A N 1
ATOM 798 C CA . GLN A 1 96 ? -3.313 -7.543 2.773 1.00 98.12 96 GLN A CA 1
ATOM 799 C C . GLN A 1 96 ? -4.631 -8.088 3.327 1.00 98.12 96 GLN A C 1
ATOM 801 O O . GLN A 1 96 ? -5.330 -7.379 4.039 1.00 98.12 96 GLN A O 1
ATOM 806 N N . LYS A 1 97 ? -4.933 -9.368 3.080 1.00 98.31 97 LYS A N 1
ATOM 807 C CA . LYS A 1 97 ? -6.128 -10.019 3.628 1.00 98.31 97 LYS A CA 1
ATOM 808 C C . LYS A 1 97 ? -6.086 -10.123 5.157 1.00 98.31 97 LYS A C 1
ATOM 810 O O . LYS A 1 97 ? -7.115 -9.974 5.813 1.00 98.31 97 LYS A O 1
ATOM 815 N N . GLU A 1 98 ? -4.913 -10.383 5.732 1.00 98.12 98 GLU A N 1
ATOM 816 C CA . GLU A 1 98 ? -4.726 -10.361 7.189 1.00 98.12 98 GLU A CA 1
ATOM 817 C C . GLU A 1 98 ? -4.943 -8.952 7.762 1.00 98.12 98 GLU A C 1
ATOM 819 O O . GLU A 1 98 ? -5.644 -8.791 8.760 1.00 98.12 98 GLU A O 1
ATOM 824 N N . LEU A 1 99 ? -4.408 -7.923 7.099 1.00 98.19 99 LEU A N 1
ATOM 825 C CA . LEU A 1 99 ? -4.611 -6.522 7.463 1.00 98.19 99 LEU A CA 1
ATOM 826 C C . LEU A 1 99 ? -6.089 -6.118 7.381 1.00 98.19 99 LEU A C 1
ATOM 828 O O . LEU A 1 99 ? -6.585 -5.481 8.308 1.00 98.19 99 LEU A O 1
ATOM 832 N N . ASP A 1 100 ? -6.803 -6.528 6.331 1.00 98.12 100 ASP A N 1
ATOM 833 C CA . ASP A 1 100 ? -8.242 -6.285 6.177 1.00 98.12 100 ASP A CA 1
ATOM 834 C C . ASP A 1 100 ? -9.037 -6.832 7.364 1.00 98.12 100 ASP A C 1
ATOM 836 O O . ASP A 1 100 ? -9.903 -6.145 7.906 1.00 98.12 100 ASP A O 1
ATOM 840 N N . ALA A 1 101 ? -8.706 -8.038 7.835 1.00 98.06 101 ALA A N 1
ATOM 841 C CA . ALA A 1 101 ? -9.346 -8.617 9.013 1.00 98.06 101 ALA A CA 1
ATOM 842 C C . ALA A 1 101 ? -9.059 -7.803 10.290 1.00 98.06 101 ALA A C 1
ATOM 844 O O . ALA A 1 101 ? -9.937 -7.635 11.141 1.00 98.06 101 ALA A O 1
ATOM 845 N N . ILE A 1 102 ? -7.844 -7.264 10.434 1.00 97.75 102 ILE A N 1
ATOM 846 C CA . ILE A 1 102 ? -7.478 -6.397 11.565 1.00 97.75 102 ILE A CA 1
ATOM 847 C C . ILE A 1 102 ? -8.252 -5.074 11.505 1.00 97.75 102 ILE A C 1
ATOM 849 O O . ILE A 1 102 ? -8.812 -4.650 12.520 1.00 97.75 102 ILE A O 1
ATOM 853 N N . ILE A 1 103 ? -8.335 -4.447 10.330 1.00 97.88 103 ILE A N 1
ATOM 854 C CA . ILE A 1 103 ? -9.106 -3.216 10.113 1.00 97.88 103 ILE A CA 1
ATOM 855 C C . ILE A 1 103 ? -10.587 -3.474 10.400 1.00 97.88 103 ILE A C 1
ATOM 857 O O . ILE A 1 103 ? -11.195 -2.721 11.157 1.00 97.88 103 ILE A O 1
ATOM 861 N N . GLN A 1 104 ? -11.153 -4.571 9.890 1.00 98.06 104 GLN A N 1
ATOM 862 C CA . GLN A 1 104 ? -12.542 -4.959 10.134 1.00 98.06 104 GLN A CA 1
ATOM 863 C C . GLN A 1 104 ? -12.838 -5.090 11.635 1.00 98.06 104 GLN A C 1
ATOM 865 O O . GLN A 1 104 ? -13.831 -4.546 12.122 1.00 98.06 104 GLN A O 1
ATOM 870 N N . ASN A 1 105 ? -11.959 -5.755 12.390 1.00 96.88 105 ASN A N 1
ATOM 871 C CA . ASN A 1 105 ? -12.084 -5.865 13.844 1.00 96.88 105 ASN A CA 1
ATOM 872 C C . ASN A 1 105 ? -11.968 -4.504 14.553 1.00 96.88 105 ASN A C 1
ATOM 874 O O . ASN A 1 105 ? -12.675 -4.255 15.535 1.00 96.88 105 ASN A O 1
ATOM 878 N N . GLY A 1 106 ? -11.103 -3.613 14.062 1.00 96.19 106 GLY A N 1
ATOM 879 C CA . GLY A 1 106 ? -10.975 -2.241 14.552 1.00 96.19 106 GLY A CA 1
ATOM 880 C C . GLY A 1 106 ? -12.244 -1.417 14.324 1.00 96.19 106 GLY A C 1
ATOM 881 O O . GLY A 1 106 ? -12.744 -0.793 15.259 1.00 96.19 106 GLY A O 1
ATOM 882 N N . VAL A 1 107 ? -12.820 -1.487 13.121 1.00 97.19 107 VAL A N 1
ATOM 883 C CA . VAL A 1 107 ? -14.083 -0.822 12.760 1.00 97.19 107 VAL A CA 1
ATOM 884 C C . VAL A 1 107 ? -15.253 -1.381 13.574 1.00 97.19 107 VAL A C 1
ATOM 886 O O . VAL A 1 107 ? -16.053 -0.610 14.100 1.00 97.19 107 VAL A O 1
ATOM 889 N N . TYR A 1 108 ? -15.329 -2.700 13.776 1.00 96.31 108 TYR A N 1
ATOM 890 C CA . TYR A 1 108 ? -16.347 -3.309 14.645 1.00 96.31 108 TYR A CA 1
ATOM 891 C C . TYR A 1 108 ? -16.297 -2.752 16.080 1.00 96.31 108 TYR A C 1
ATOM 893 O O . TYR A 1 108 ? -17.324 -2.568 16.730 1.00 96.31 108 TYR A O 1
ATOM 901 N N . ASN A 1 109 ? -15.098 -2.422 16.569 1.00 95.00 109 ASN A N 1
ATOM 902 C CA . ASN A 1 109 ? -14.875 -1.848 17.895 1.00 95.00 109 ASN A CA 1
ATOM 903 C C . ASN A 1 109 ? -14.707 -0.314 17.886 1.00 95.00 109 ASN A C 1
ATOM 905 O O . ASN A 1 109 ? -14.192 0.239 18.863 1.00 95.00 109 ASN A O 1
ATOM 909 N N . ILE A 1 110 ? -15.148 0.395 16.837 1.00 95.38 110 ILE A N 1
ATOM 910 C CA . ILE A 1 110 ? -14.853 1.827 16.637 1.00 95.38 110 ILE A CA 1
ATOM 911 C C . ILE A 1 110 ? -15.253 2.710 17.825 1.00 95.38 110 ILE A C 1
ATOM 913 O O . ILE A 1 110 ? -14.525 3.628 18.191 1.00 95.38 110 ILE A O 1
ATOM 917 N N . THR A 1 111 ? -16.349 2.388 18.514 1.00 94.06 111 THR A N 1
ATOM 918 C CA . THR A 1 111 ? -16.801 3.128 19.705 1.00 94.06 111 THR A CA 1
ATOM 919 C C . THR A 1 111 ? -15.784 3.096 20.849 1.00 94.06 111 THR A C 1
ATOM 921 O O . THR A 1 111 ? -15.634 4.087 21.563 1.00 94.06 111 THR A O 1
ATOM 924 N N . LYS A 1 112 ? -15.045 1.990 21.019 1.00 92.12 112 LYS A N 1
ATOM 925 C CA . LYS A 1 112 ? -13.959 1.881 22.009 1.00 92.12 112 LYS A CA 1
ATOM 926 C C . LYS A 1 112 ? -12.748 2.714 21.589 1.00 92.12 112 LYS A C 1
ATOM 928 O O . LYS A 1 112 ? -12.146 3.365 22.438 1.00 92.12 112 LYS A O 1
ATOM 933 N N . LEU A 1 113 ? -12.428 2.727 20.293 1.00 91.31 113 LEU A N 1
ATOM 934 C CA . LEU A 1 113 ? -11.308 3.494 19.740 1.00 91.31 113 LEU A CA 1
ATOM 935 C C . LEU A 1 113 ? -11.532 5.008 19.855 1.00 91.31 113 LEU A C 1
ATOM 937 O O . LEU A 1 113 ? -10.598 5.730 20.198 1.00 91.31 113 LEU A O 1
ATOM 941 N N . ILE A 1 114 ? -12.764 5.483 19.626 1.00 91.56 114 ILE A N 1
ATOM 942 C CA . ILE A 1 114 ? -13.134 6.898 19.804 1.00 91.56 114 ILE A CA 1
ATOM 943 C C . ILE A 1 114 ? -12.910 7.318 21.261 1.00 91.56 114 ILE A C 1
ATOM 945 O O . ILE A 1 114 ? -12.171 8.265 21.518 1.00 91.56 114 ILE A O 1
ATOM 949 N N . ARG A 1 115 ? -13.454 6.559 22.222 1.00 90.38 115 ARG A N 1
ATOM 950 C CA . ARG A 1 115 ? -13.294 6.848 23.660 1.00 90.38 115 ARG A CA 1
ATOM 951 C C . ARG A 1 115 ? -11.828 6.850 24.100 1.00 90.38 115 ARG A C 1
ATOM 953 O O . ARG A 1 115 ? -11.418 7.715 24.868 1.00 90.38 115 ARG A O 1
ATOM 960 N N . ALA A 1 116 ? -11.031 5.900 23.607 1.00 87.50 116 ALA A N 1
ATOM 961 C CA . ALA A 1 116 ? -9.597 5.852 23.885 1.00 87.50 116 ALA A CA 1
ATOM 962 C C . ALA A 1 116 ? -8.855 7.073 23.309 1.00 87.50 116 ALA A C 1
ATOM 964 O O . ALA A 1 116 ? -7.959 7.614 23.958 1.00 87.50 116 ALA A O 1
ATOM 965 N N . SER A 1 117 ? -9.250 7.539 22.119 1.00 88.19 117 SER A N 1
ATOM 966 C CA . SER A 1 117 ? -8.684 8.740 21.497 1.00 88.19 117 SER A CA 1
ATOM 967 C C . SER A 1 117 ? -9.040 10.018 22.265 1.00 88.19 117 SER A C 1
ATOM 969 O O . SER A 1 117 ? -8.173 10.866 22.452 1.00 88.19 117 SER A O 1
ATOM 971 N N . GLU A 1 118 ? -10.282 10.158 22.735 1.00 85.69 118 GLU A N 1
ATOM 972 C CA . GLU A 1 118 ? -10.724 11.303 23.548 1.00 85.69 118 GLU A CA 1
ATOM 973 C C . GLU A 1 118 ? -9.975 11.370 24.886 1.00 85.69 118 GLU A C 1
ATOM 975 O O . GLU A 1 118 ? -9.483 12.433 25.273 1.00 85.69 118 GLU A O 1
ATOM 980 N N . ALA A 1 119 ? -9.817 10.225 25.558 1.00 83.69 119 ALA A N 1
ATOM 981 C CA . ALA A 1 119 ? -9.069 10.132 26.808 1.00 83.69 119 ALA A CA 1
ATOM 982 C C . ALA A 1 119 ? -7.598 10.553 26.627 1.00 83.69 119 ALA A C 1
ATOM 984 O O . ALA A 1 119 ? -7.087 11.363 27.402 1.00 83.69 119 ALA A O 1
ATOM 985 N N . ALA A 1 120 ? -6.935 10.082 25.566 1.00 78.75 120 ALA A N 1
ATOM 986 C CA . ALA A 1 120 ? -5.556 10.461 25.259 1.00 78.75 120 ALA A CA 1
ATOM 987 C C . ALA A 1 120 ? -5.407 11.961 24.940 1.00 78.75 120 ALA A C 1
ATOM 989 O O . ALA A 1 120 ? -4.441 12.588 25.370 1.00 78.75 120 ALA A O 1
ATOM 990 N N . SER A 1 121 ? -6.374 12.557 24.233 1.00 74.62 121 SER A N 1
ATOM 991 C CA . SER A 1 121 ? -6.380 13.997 23.948 1.00 74.62 121 SER A CA 1
ATOM 992 C C . SER A 1 121 ? -6.595 14.853 25.199 1.00 74.62 121 SER A C 1
ATOM 994 O O . SER A 1 121 ? -6.009 15.927 25.306 1.00 74.62 121 SER A O 1
ATOM 996 N N . SER A 1 122 ? -7.390 14.383 26.165 1.00 67.44 122 SER A N 1
ATOM 997 C CA . SER A 1 122 ? -7.658 15.123 27.407 1.00 67.44 122 SER A CA 1
ATOM 998 C C . SER A 1 122 ? -6.462 15.192 28.369 1.00 67.44 122 SER A C 1
ATOM 1000 O O . SER A 1 122 ? -6.294 16.194 29.060 1.00 67.44 122 SER A O 1
ATOM 1002 N N . LEU A 1 123 ? -5.578 14.188 28.356 1.00 60.81 123 LEU A N 1
ATOM 1003 C CA . LEU A 1 123 ? -4.345 14.173 29.158 1.00 60.81 123 LEU A CA 1
ATOM 1004 C C . LEU A 1 123 ? -3.307 15.208 28.691 1.00 60.81 123 LEU A C 1
ATOM 1006 O O . LEU A 1 123 ? -2.503 15.669 29.494 1.00 60.81 123 LEU A O 1
ATOM 1010 N N . HIS A 1 124 ? -3.340 15.621 27.421 1.00 54.69 124 HIS A N 1
ATOM 1011 C CA . HIS A 1 124 ? -2.361 16.565 26.869 1.00 54.69 124 HIS A CA 1
ATOM 1012 C C . HIS A 1 124 ? -2.595 18.028 27.299 1.00 54.69 124 HIS A C 1
ATOM 1014 O O . HIS A 1 124 ? -1.717 18.866 27.123 1.00 54.69 124 HIS A O 1
ATOM 1020 N N . VAL A 1 125 ? -3.751 18.354 27.891 1.00 53.97 125 VAL A N 1
ATOM 1021 C CA . VAL A 1 125 ? -4.102 19.738 28.272 1.00 53.97 125 VAL A CA 1
ATOM 1022 C C . VAL A 1 125 ? -3.567 20.130 29.665 1.00 53.97 125 VAL A C 1
ATOM 1024 O O . VAL A 1 125 ? -3.570 21.308 30.005 1.00 53.97 125 VAL A O 1
ATOM 1027 N N . MET A 1 126 ? -3.050 19.191 30.470 1.00 52.16 126 MET A N 1
ATOM 1028 C CA . MET A 1 126 ? -2.551 19.482 31.830 1.00 52.16 126 MET A CA 1
ATOM 1029 C C . MET A 1 126 ? -1.035 19.733 31.940 1.00 52.16 126 MET A C 1
ATOM 1031 O O . MET A 1 126 ? -0.571 20.089 33.020 1.00 52.16 126 MET A O 1
ATOM 1035 N N . GLU A 1 127 ? -0.265 19.626 30.854 1.00 39.41 127 GLU A N 1
ATOM 1036 C CA . GLU A 1 127 ? 1.199 19.814 30.865 1.00 39.41 127 GLU A CA 1
ATOM 1037 C C . GLU A 1 127 ? 1.621 21.067 30.082 1.00 39.41 127 GLU A C 1
ATOM 1039 O O . GLU A 1 127 ? 2.449 21.038 29.175 1.00 39.41 127 GLU A O 1
ATOM 1044 N N . GLY A 1 128 ? 0.980 22.188 30.417 1.00 41.97 128 GLY A N 1
ATOM 1045 C CA . GLY A 1 128 ? 1.202 23.496 29.803 1.00 41.97 128 GLY A CA 1
ATOM 1046 C C . GLY A 1 128 ? 1.294 24.626 30.825 1.00 41.97 128 GLY A C 1
ATOM 1047 O O . GLY A 1 128 ? 0.796 25.715 30.563 1.00 41.97 128 GLY A O 1
ATOM 1048 N N . THR A 1 129 ? 1.899 24.385 31.993 1.00 43.16 129 THR A N 1
ATOM 1049 C CA . THR A 1 129 ? 2.269 25.460 32.928 1.00 43.16 129 THR A CA 1
ATOM 1050 C C . THR A 1 129 ? 3.766 25.698 32.806 1.00 43.16 129 THR A C 1
ATOM 1052 O O . THR A 1 129 ? 4.575 24.983 33.386 1.00 43.16 129 THR A O 1
ATOM 1055 N N . VAL A 1 130 ? 4.122 26.690 31.997 1.00 47.97 130 VAL A N 1
ATOM 1056 C CA . VAL A 1 130 ? 5.480 27.213 31.832 1.00 47.97 130 VAL A CA 1
ATOM 1057 C C . VAL A 1 130 ? 5.962 27.780 33.177 1.00 47.97 130 VAL A C 1
ATOM 1059 O O . VAL A 1 130 ? 5.320 28.706 33.676 1.00 47.97 130 VAL A O 1
ATOM 1062 N N . PRO A 1 131 ? 7.074 27.314 33.774 1.00 38.78 131 PRO A N 1
ATOM 1063 C CA . PRO A 1 131 ? 7.775 28.082 34.787 1.00 38.78 131 PRO A CA 1
ATOM 1064 C C . PRO A 1 131 ? 8.867 28.892 34.088 1.00 38.78 131 PRO A C 1
ATOM 1066 O O . PRO A 1 131 ? 9.882 28.362 33.638 1.00 38.78 131 PRO A O 1
ATOM 1069 N N . SER A 1 132 ? 8.633 30.195 33.991 1.00 41.09 132 SER A N 1
ATOM 1070 C CA . SER A 1 132 ? 9.672 31.190 33.752 1.00 41.09 132 SER A CA 1
ATOM 1071 C C . SER A 1 132 ? 10.703 31.119 34.880 1.00 41.09 132 SER A C 1
ATOM 1073 O O . SER A 1 132 ? 10.321 31.201 36.046 1.00 41.09 132 SER A O 1
ATOM 1075 N N . HIS A 1 133 ? 11.996 31.025 34.567 1.00 37.34 133 HIS A N 1
ATOM 1076 C CA . HIS A 1 133 ? 13.022 31.459 35.514 1.00 37.34 133 HIS A CA 1
ATOM 1077 C C . HIS A 1 133 ? 14.276 31.964 34.791 1.00 37.34 133 HIS A C 1
ATOM 1079 O O . HIS A 1 133 ? 15.059 31.194 34.236 1.00 37.34 133 HIS A O 1
ATOM 1085 N N . GLU A 1 134 ? 14.437 33.288 34.818 1.00 35.09 134 GLU A N 1
ATOM 1086 C CA . GLU A 1 134 ? 15.725 33.971 34.716 1.00 35.09 134 GLU A CA 1
ATOM 1087 C C . GLU A 1 134 ? 16.556 33.753 35.997 1.00 35.09 134 GLU A C 1
ATOM 1089 O O . GLU A 1 134 ? 16.070 33.295 37.027 1.00 35.09 134 GLU A O 1
ATOM 1094 N N . ALA A 1 135 ? 17.846 34.049 35.896 1.00 36.34 135 ALA A N 1
ATOM 1095 C CA . ALA A 1 135 ? 18.930 33.755 36.831 1.00 36.34 135 ALA A CA 1
ATOM 1096 C C . ALA A 1 135 ? 18.779 34.273 38.282 1.00 36.34 135 ALA A C 1
ATOM 1098 O O . ALA A 1 135 ? 18.223 35.343 38.501 1.00 36.34 135 ALA A O 1
ATOM 1099 N N . SER A 1 136 ? 19.398 33.578 39.256 1.00 36.31 136 SER A N 1
ATOM 1100 C CA . SER A 1 136 ? 20.583 34.025 40.044 1.00 36.31 136 SER A CA 1
ATOM 1101 C C . SER A 1 136 ? 20.738 33.334 41.426 1.00 36.31 136 SER A C 1
ATOM 1103 O O . SER A 1 136 ? 19.818 33.296 42.228 1.00 36.31 136 SER A O 1
ATOM 1105 N N . ILE A 1 137 ? 21.922 32.729 41.613 1.00 39.16 137 ILE A N 1
ATOM 1106 C CA . ILE A 1 137 ? 22.895 32.720 42.738 1.00 39.16 137 ILE A CA 1
ATOM 1107 C C . ILE A 1 137 ? 22.436 32.773 44.232 1.00 39.16 137 ILE A C 1
ATOM 1109 O O . ILE A 1 137 ? 21.780 33.710 44.668 1.00 39.16 137 ILE A O 1
ATOM 1113 N N . ASP A 1 138 ? 23.014 31.822 44.991 1.00 33.44 138 ASP A N 1
ATOM 1114 C CA . ASP A 1 138 ? 23.504 31.809 46.395 1.00 33.44 138 ASP A CA 1
ATOM 1115 C C . ASP A 1 138 ? 22.770 31.217 47.618 1.00 33.44 138 ASP A C 1
ATOM 1117 O O . ASP A 1 138 ? 21.552 31.200 47.764 1.00 33.44 138 ASP A O 1
ATOM 1121 N N . GLU A 1 139 ? 23.654 30.692 48.479 1.00 35.50 139 GLU A N 1
ATOM 1122 C CA . GLU A 1 139 ? 23.552 29.827 49.655 1.00 35.50 139 GLU A CA 1
ATOM 1123 C C . GLU A 1 139 ? 22.666 30.272 50.842 1.00 35.50 139 GLU A C 1
ATOM 1125 O O . GLU A 1 139 ? 22.555 31.443 51.194 1.00 35.50 139 GLU A O 1
ATOM 1130 N N . ASN A 1 140 ? 22.266 29.240 51.605 1.00 33.50 140 ASN A N 1
ATOM 1131 C CA . ASN A 1 140 ? 22.438 29.098 53.063 1.00 33.50 140 ASN A CA 1
ATOM 1132 C C . ASN A 1 140 ? 21.154 28.970 53.921 1.00 33.50 140 ASN A C 1
ATOM 1134 O O . ASN A 1 140 ? 20.309 29.851 53.994 1.00 33.50 140 ASN A O 1
ATOM 1138 N N . SER A 1 141 ? 21.152 27.892 54.718 1.00 38.91 141 SER A N 1
ATOM 1139 C CA . SER A 1 141 ? 20.534 27.737 56.047 1.00 38.91 141 SER A CA 1
ATOM 1140 C C . SER A 1 141 ? 19.010 27.544 56.241 1.00 38.91 141 SER A C 1
ATOM 1142 O O . SER A 1 141 ? 18.210 28.463 56.173 1.00 38.91 141 SER A O 1
ATOM 1144 N N . ARG A 1 142 ? 18.714 26.347 56.787 1.00 36.38 142 ARG A N 1
ATOM 1145 C CA . ARG A 1 142 ? 17.937 26.070 58.024 1.00 36.38 142 ARG A CA 1
ATOM 1146 C C . ARG A 1 142 ? 16.393 26.112 58.005 1.00 36.38 142 ARG A C 1
ATOM 1148 O O . ARG A 1 142 ? 15.764 27.153 57.951 1.00 36.38 142 ARG A O 1
ATOM 1155 N N . THR A 1 143 ? 15.839 24.917 58.263 1.00 34.84 143 THR A N 1
ATOM 1156 C CA . THR A 1 143 ? 14.743 24.571 59.204 1.00 34.84 143 THR A CA 1
ATOM 1157 C C . THR A 1 143 ? 13.514 25.484 59.313 1.00 34.84 143 THR A C 1
ATOM 1159 O O . THR A 1 143 ? 13.603 26.593 59.828 1.00 34.84 143 THR A O 1
ATOM 1162 N N . GLY A 1 144 ? 12.325 24.920 59.070 1.00 33.59 144 GLY A N 1
ATOM 1163 C CA . GLY A 1 144 ? 11.067 25.516 59.533 1.00 33.59 144 GLY A CA 1
ATOM 1164 C C . GLY A 1 144 ? 9.825 24.686 59.210 1.00 33.59 144 GLY A C 1
ATOM 1165 O O . GLY A 1 144 ? 9.348 24.681 58.083 1.00 33.59 144 GLY A O 1
ATOM 1166 N N . LEU A 1 145 ? 9.290 23.999 60.220 1.00 39.06 145 LEU A N 1
ATOM 1167 C CA . LEU A 1 145 ? 7.959 23.383 60.238 1.00 39.06 145 LEU A CA 1
ATOM 1168 C C . LEU A 1 145 ? 6.855 24.451 60.395 1.00 39.06 145 LEU A C 1
ATOM 1170 O O . LEU A 1 145 ? 6.969 25.299 61.278 1.00 39.06 145 LEU A O 1
ATOM 1174 N N . ARG A 1 146 ? 5.769 24.336 59.613 1.00 33.88 146 ARG A N 1
ATOM 1175 C CA . ARG A 1 146 ? 4.344 24.733 59.845 1.00 33.88 146 ARG A CA 1
ATOM 1176 C C . ARG A 1 146 ? 3.702 24.910 58.460 1.00 33.88 146 ARG A C 1
ATOM 1178 O O . ARG A 1 146 ? 4.291 25.552 57.612 1.00 33.88 146 ARG A O 1
ATOM 1185 N N . GLY A 1 147 ? 2.535 24.384 58.108 1.00 30.67 147 GLY A N 1
ATOM 1186 C CA . GLY A 1 147 ? 1.377 23.960 58.886 1.00 30.67 147 GLY A CA 1
ATOM 1187 C C . GLY A 1 147 ? 0.137 24.641 58.287 1.00 30.67 147 GLY A C 1
ATOM 1188 O O . GLY A 1 147 ? 0.110 25.864 58.240 1.00 30.67 147 GLY A O 1
ATOM 1189 N N . ASN A 1 148 ? -0.876 23.845 57.902 1.00 32.75 148 ASN A N 1
ATOM 1190 C CA . ASN A 1 148 ? -2.232 24.223 57.440 1.00 32.75 148 ASN A CA 1
ATOM 1191 C C . ASN A 1 148 ? -2.310 25.038 56.125 1.00 32.75 148 ASN A C 1
ATOM 1193 O O . ASN A 1 148 ? -1.526 25.937 55.891 1.00 32.75 148 ASN A O 1
ATOM 1197 N N . ARG A 1 149 ? -3.264 24.824 55.207 1.00 31.33 149 ARG A N 1
ATOM 1198 C CA . ARG A 1 149 ? -4.716 24.724 55.419 1.00 31.33 149 ARG A CA 1
ATOM 1199 C C . ARG A 1 149 ? -5.389 24.203 54.134 1.00 31.33 149 ARG A C 1
ATOM 1201 O O . ARG A 1 149 ? -5.080 24.667 53.043 1.00 31.33 149 ARG A O 1
ATOM 1208 N N . ARG A 1 150 ? -6.333 23.269 54.278 1.00 35.12 150 ARG A N 1
ATOM 1209 C CA . ARG A 1 150 ? -7.297 22.871 53.239 1.00 35.12 150 ARG A CA 1
ATOM 1210 C C . ARG A 1 150 ? -8.383 23.942 53.113 1.00 35.12 150 ARG A C 1
ATOM 1212 O O . ARG A 1 150 ? -8.896 24.350 54.149 1.00 35.12 150 ARG A O 1
ATOM 1219 N N . THR A 1 151 ? -8.809 24.252 51.891 1.00 38.62 151 THR A N 1
ATOM 1220 C CA . THR A 1 151 ? -10.230 24.435 51.538 1.00 38.62 151 THR A CA 1
ATOM 1221 C C . THR A 1 151 ? -10.441 24.191 50.037 1.00 38.62 151 THR A C 1
ATOM 1223 O O . THR A 1 151 ? -9.534 24.466 49.253 1.00 38.62 151 THR A O 1
ATOM 1226 N N . PRO A 1 152 ? -11.606 23.646 49.644 1.00 40.28 152 PRO A N 1
ATOM 1227 C CA . PRO A 1 152 ? -11.874 23.109 48.316 1.00 40.28 152 PRO A CA 1
ATOM 1228 C C . PRO A 1 152 ? -12.427 24.188 47.378 1.00 40.28 152 PRO A C 1
ATOM 1230 O O . PRO A 1 152 ? -13.308 24.952 47.769 1.00 40.28 152 PRO A O 1
ATOM 1233 N N . ILE A 1 153 ? -11.959 24.222 46.130 1.00 35.44 153 ILE A N 1
ATOM 1234 C CA . ILE A 1 153 ? -12.624 24.985 45.070 1.00 35.44 153 ILE A CA 1
ATOM 1235 C C . ILE A 1 153 ? -13.479 24.023 44.253 1.00 35.44 153 ILE A C 1
ATOM 1237 O O . ILE A 1 153 ? -12.997 23.209 43.468 1.00 35.44 153 ILE A O 1
ATOM 1241 N N . ASN A 1 154 ? -14.777 24.146 44.510 1.00 37.12 154 ASN A N 1
ATOM 1242 C CA . ASN A 1 154 ? -15.872 23.764 43.639 1.00 37.12 154 ASN A CA 1
ATOM 1243 C C . ASN A 1 154 ? -15.656 24.408 42.259 1.00 37.12 154 ASN A C 1
ATOM 1245 O O . ASN A 1 154 ? -15.607 25.630 42.154 1.00 37.12 154 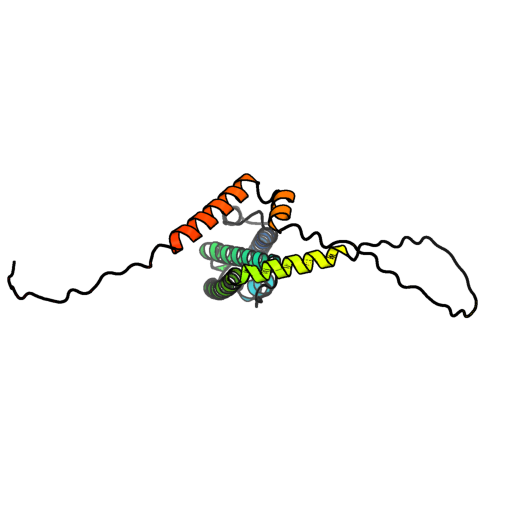ASN A O 1
ATOM 1249 N N . SER A 1 155 ? -15.575 23.606 41.202 1.00 39.00 155 SER A N 1
ATOM 1250 C CA . SER A 1 155 ? -15.957 24.056 39.861 1.00 39.00 155 SER A CA 1
ATOM 1251 C C . SER A 1 155 ? -16.673 22.910 39.160 1.00 39.00 155 SER A C 1
ATOM 1253 O O . SER A 1 155 ? -16.093 22.044 38.517 1.00 39.00 155 SER A O 1
ATOM 1255 N N . GLU A 1 156 ? -17.966 22.863 39.465 1.00 38.12 156 GLU A N 1
ATOM 1256 C CA . GLU A 1 156 ? -19.054 22.565 38.543 1.00 38.12 156 GLU A CA 1
ATOM 1257 C C . GLU A 1 156 ? -18.674 21.753 37.300 1.00 38.12 156 GLU A C 1
ATOM 1259 O O . GLU A 1 156 ? -18.283 22.263 36.252 1.00 38.12 156 GLU A O 1
ATOM 1264 N N . THR A 1 157 ? -18.928 20.454 37.416 1.00 43.50 157 THR A N 1
ATOM 1265 C CA . THR A 1 157 ? -19.390 19.581 36.340 1.00 43.50 157 THR A CA 1
ATOM 1266 C C . THR A 1 157 ? -20.499 20.252 35.522 1.00 43.50 157 THR A C 1
ATOM 1268 O O . THR A 1 157 ? -21.682 19.984 35.708 1.00 43.50 157 THR A O 1
ATOM 1271 N N . GLN A 1 158 ? -20.128 21.082 34.553 1.00 49.66 158 GLN A N 1
ATOM 1272 C CA . GLN A 1 158 ? -20.964 21.364 33.392 1.00 49.66 158 GLN A CA 1
ATOM 1273 C C . GLN A 1 158 ? -20.544 20.413 32.274 1.00 49.66 158 GLN A C 1
ATOM 1275 O O . GLN A 1 158 ? -19.908 20.773 31.282 1.00 49.66 158 GLN A O 1
ATOM 1280 N N . SER A 1 159 ? -20.905 19.142 32.458 1.00 43.09 159 SER A N 1
ATOM 1281 C CA . SER A 1 159 ? -20.971 18.184 31.360 1.00 43.09 159 SER A CA 1
ATOM 1282 C C . SER A 1 159 ? -22.150 18.583 30.474 1.00 43.09 159 SER A C 1
ATOM 1284 O O . SER A 1 159 ? -23.247 18.039 30.575 1.00 43.09 159 SER A O 1
ATOM 1286 N N . GLY A 1 160 ? -21.950 19.609 29.644 1.00 53.50 160 GLY A N 1
ATOM 1287 C CA . GLY A 1 160 ? -22.845 19.879 28.531 1.00 53.50 160 GLY A CA 1
ATOM 1288 C C . GLY A 1 160 ? -22.924 18.614 27.683 1.00 53.50 160 GLY A C 1
ATOM 1289 O O . GLY A 1 160 ? -21.880 18.082 27.293 1.00 53.50 160 GLY A O 1
ATOM 1290 N N . SER A 1 161 ? -24.151 18.116 27.486 1.00 67.50 161 SER A N 1
ATOM 1291 C CA . SER A 1 161 ? -24.478 16.956 26.651 1.00 67.50 161 SER A CA 1
ATOM 1292 C C . SER A 1 161 ? -23.582 16.934 25.414 1.00 67.50 161 SER A C 1
ATOM 1294 O O . SER A 1 161 ? -23.464 17.954 24.746 1.00 67.50 161 SER A O 1
ATOM 1296 N N . LEU A 1 162 ? -22.921 15.808 25.128 1.00 66.25 162 LEU A N 1
ATOM 1297 C CA . LEU A 1 162 ? -21.962 15.616 24.021 1.00 66.25 162 LEU A CA 1
ATOM 1298 C C . LEU A 1 162 ? -22.404 16.303 22.716 1.00 66.25 162 LEU A C 1
ATOM 1300 O O . LEU A 1 162 ? -21.617 16.913 21.998 1.00 66.25 162 LEU A O 1
ATOM 1304 N N . THR A 1 163 ? -23.703 16.263 22.476 1.00 73.38 163 THR A N 1
ATOM 1305 C CA . THR A 1 163 ? -24.422 16.923 21.402 1.00 73.38 163 THR A CA 1
ATOM 1306 C C . THR A 1 163 ? -24.165 18.430 21.290 1.00 73.38 163 THR A C 1
ATOM 1308 O O . THR A 1 163 ? -23.932 18.934 20.194 1.00 73.38 163 THR A O 1
ATOM 1311 N N . SER A 1 164 ? -24.164 19.164 22.405 1.00 71.31 164 SER A N 1
ATOM 1312 C CA . SER A 1 164 ? -23.892 20.604 22.420 1.00 71.31 164 SER A CA 1
ATOM 1313 C C . SER A 1 164 ? -22.429 20.921 22.113 1.00 71.31 164 SER A C 1
ATOM 1315 O O . SER A 1 164 ? -22.152 21.952 21.502 1.00 71.31 164 SER A O 1
ATOM 1317 N N . LYS A 1 165 ? -21.498 20.019 22.456 1.00 75.94 165 LYS A N 1
ATOM 1318 C CA . LYS A 1 165 ? -20.077 20.151 22.093 1.00 75.94 165 LYS A CA 1
ATOM 1319 C C . LYS A 1 165 ? -19.864 19.945 20.593 1.00 75.94 165 LYS A C 1
ATOM 1321 O O .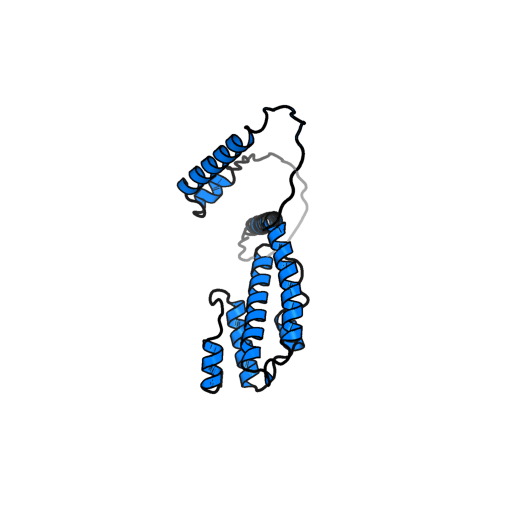 LYS A 1 165 ? -19.218 20.768 19.960 1.00 75.94 165 LYS A O 1
ATOM 1326 N N . LEU A 1 166 ? -20.506 18.936 20.004 1.00 77.81 166 LEU A N 1
ATOM 1327 C CA . LEU A 1 166 ? -20.416 18.657 18.564 1.00 77.81 166 LEU A CA 1
ATOM 1328 C C . LEU A 1 166 ? -20.998 19.783 17.693 1.00 77.81 166 LEU A C 1
ATOM 1330 O O . LEU A 1 166 ? -20.474 20.058 16.613 1.00 77.81 166 LEU A O 1
ATOM 1334 N N . VAL A 1 167 ? -22.049 20.459 18.174 1.00 79.44 167 VAL A N 1
ATOM 1335 C CA . VAL A 1 167 ? -22.600 21.659 17.521 1.00 79.44 167 VAL A CA 1
ATOM 1336 C C . VAL A 1 167 ? -21.650 22.853 17.651 1.00 79.44 167 VAL A C 1
ATOM 1338 O O . VAL A 1 167 ? -21.458 23.592 16.688 1.00 79.44 167 VAL A O 1
ATOM 1341 N N . LYS A 1 168 ? -21.024 23.034 18.820 1.00 76.31 168 LYS A N 1
ATOM 1342 C CA . LYS A 1 168 ? -20.067 24.123 19.066 1.00 76.31 168 LYS A CA 1
ATOM 1343 C C . LYS A 1 168 ? -18.800 23.992 18.217 1.00 76.31 168 LYS A C 1
ATOM 1345 O O . LYS A 1 168 ? -18.301 25.001 17.728 1.00 76.31 168 LYS A O 1
ATOM 1350 N N . ASP A 1 169 ? -18.330 22.768 18.004 1.00 77.56 169 ASP A N 1
ATOM 1351 C CA . ASP A 1 169 ? -17.122 22.480 17.225 1.00 77.56 169 ASP A CA 1
ATOM 1352 C C . ASP A 1 169 ? -17.375 22.493 15.701 1.00 77.56 169 ASP A C 1
ATOM 1354 O O . ASP A 1 169 ? -16.470 22.224 14.914 1.00 77.56 169 ASP A O 1
ATOM 1358 N N . GLY A 1 170 ? -18.604 22.804 15.260 1.00 76.12 170 GLY A N 1
ATOM 1359 C CA . GLY A 1 170 ? -18.968 22.926 13.842 1.00 76.12 170 GLY A CA 1
ATOM 1360 C C . GLY A 1 170 ? -19.020 21.597 13.081 1.00 76.12 170 GLY A C 1
ATOM 1361 O O . GLY A 1 170 ? -19.222 21.587 11.869 1.00 76.12 170 GLY A O 1
ATOM 1362 N N . LEU A 1 171 ? -18.864 20.474 13.787 1.00 71.81 171 LEU A N 1
ATOM 1363 C CA . LEU A 1 171 ? -18.913 19.120 13.231 1.00 71.81 171 LEU A CA 1
ATOM 1364 C C . LEU A 1 171 ? -20.352 18.629 13.020 1.00 71.81 171 LEU A C 1
ATOM 1366 O O . LEU A 1 171 ? -20.573 17.659 12.298 1.00 71.81 171 LEU A O 1
ATOM 1370 N N . LEU A 1 172 ? -21.332 19.304 13.628 1.00 72.38 172 LEU A N 1
ATOM 1371 C CA . LEU A 1 172 ? -22.751 19.022 13.464 1.00 72.38 172 LEU A CA 1
ATOM 1372 C C . LEU A 1 172 ? -23.545 20.330 13.364 1.00 72.38 172 LEU A C 1
ATOM 1374 O O . LEU A 1 172 ? -23.450 21.191 14.236 1.00 72.38 172 LEU A O 1
ATOM 1378 N N . THR A 1 173 ? -24.373 20.486 12.330 1.00 81.31 173 THR A N 1
ATOM 1379 C CA . THR A 1 173 ? -25.295 21.631 12.265 1.00 81.31 173 THR A CA 1
ATOM 1380 C C . THR A 1 173 ? -26.530 21.377 13.143 1.00 81.31 173 THR A C 1
ATOM 1382 O O . THR A 1 173 ? -26.991 20.235 13.244 1.00 81.31 173 THR A O 1
ATOM 1385 N N . PRO A 1 174 ? -27.129 22.416 13.757 1.00 75.81 174 PRO A N 1
ATOM 1386 C CA . PRO A 1 174 ? -28.342 22.261 14.570 1.00 75.81 174 PRO A CA 1
ATOM 1387 C C . PRO A 1 174 ? -29.519 21.615 13.816 1.00 75.81 174 PRO A C 1
ATOM 1389 O O . PRO A 1 174 ? -30.356 20.947 14.420 1.00 75.81 174 PRO A O 1
ATOM 1392 N N . SER A 1 175 ? -29.580 21.781 12.489 1.00 75.81 175 SER A N 1
ATOM 1393 C CA . SER A 1 175 ? -30.590 21.158 11.626 1.00 75.81 175 SER A CA 1
ATOM 1394 C C . SER A 1 175 ? -30.379 19.650 11.463 1.00 75.81 175 SER A C 1
ATOM 1396 O O . SER A 1 175 ? -31.345 18.896 11.566 1.00 75.81 175 SER A O 1
ATOM 1398 N N . MET A 1 176 ? -29.132 19.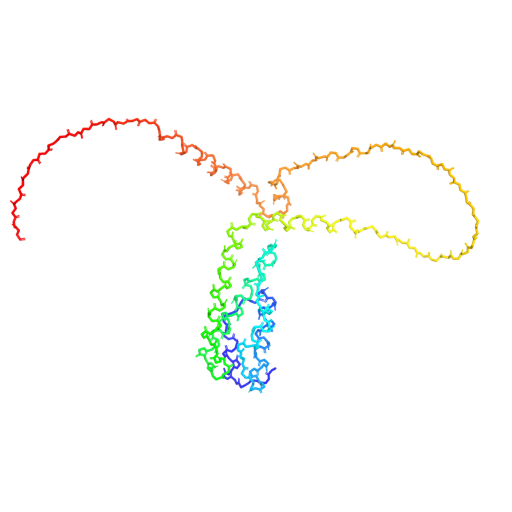197 11.285 1.00 81.38 176 MET A N 1
ATOM 1399 C CA . MET A 1 176 ? -28.788 17.768 11.235 1.00 81.38 176 MET A CA 1
ATOM 1400 C C . MET A 1 176 ? -29.108 17.063 12.553 1.00 81.38 176 MET A C 1
ATOM 1402 O O . MET A 1 176 ? -29.579 15.927 12.551 1.00 81.38 176 MET A O 1
ATOM 1406 N N . LEU A 1 177 ? -28.918 17.752 13.680 1.00 79.12 177 LEU A N 1
ATOM 1407 C CA . LEU A 1 177 ? -29.276 17.212 14.985 1.00 79.12 177 LEU A CA 1
ATOM 1408 C C . LEU A 1 177 ? -30.780 16.960 15.120 1.00 79.12 177 LEU A C 1
ATOM 1410 O O . LEU A 1 177 ? -31.200 15.881 15.531 1.00 79.12 177 LEU A O 1
ATOM 1414 N N . LYS A 1 178 ? -31.584 17.956 14.743 1.00 79.81 178 LYS A N 1
ATOM 1415 C CA . LYS A 1 178 ? -33.044 17.873 14.804 1.00 79.81 178 LYS A CA 1
ATOM 1416 C C . LYS A 1 178 ? -33.582 16.750 13.914 1.00 79.81 178 LYS A C 1
ATOM 1418 O O . LYS A 1 178 ? -34.534 16.073 14.289 1.00 79.81 178 LYS A O 1
ATOM 1423 N N . GLN A 1 179 ? -32.953 16.526 12.761 1.00 83.12 179 GLN A N 1
ATOM 1424 C CA . GLN A 1 179 ? -33.302 15.419 11.873 1.00 83.12 179 GLN A CA 1
ATOM 1425 C C . GLN A 1 179 ? -32.974 14.056 12.500 1.00 83.12 179 GLN A C 1
ATOM 1427 O O . GLN A 1 179 ? -33.813 13.159 12.474 1.00 83.12 179 GLN A O 1
ATOM 1432 N N . LEU A 1 180 ? -31.796 13.905 13.116 1.00 80.94 180 LEU A N 1
ATOM 1433 C CA . LEU A 1 180 ? -31.419 12.673 13.818 1.00 80.94 180 LEU A CA 1
ATOM 1434 C C . LEU A 1 180 ? -32.368 12.361 14.980 1.00 80.94 180 LEU A C 1
ATOM 1436 O O . LEU A 1 180 ? -32.767 11.212 15.145 1.00 80.94 180 LEU A O 1
ATOM 1440 N N . GLU A 1 181 ? -32.764 13.375 15.751 1.00 81.94 181 GLU A N 1
ATOM 1441 C CA . GLU A 1 181 ? -33.734 13.231 16.842 1.00 81.94 181 GLU A CA 1
ATOM 1442 C C . GLU A 1 181 ? -35.108 12.771 16.324 1.00 81.94 181 GLU A C 1
ATOM 1444 O O . GLU A 1 181 ? -35.708 11.845 16.875 1.00 81.94 181 GLU A O 1
ATOM 1449 N N . GLN A 1 182 ? -35.574 13.342 15.208 1.00 82.31 182 GLN A N 1
ATOM 1450 C CA . GLN A 1 182 ? -36.814 12.925 14.548 1.00 82.31 182 GLN A CA 1
ATOM 1451 C C . GLN A 1 182 ? -36.745 11.489 14.019 1.00 82.31 182 GLN A C 1
ATOM 1453 O O . GLN A 1 182 ? -37.695 10.723 14.189 1.00 82.31 182 GLN A O 1
ATOM 1458 N N . GLU A 1 183 ? -35.631 11.098 13.399 1.00 82.06 183 GLU A N 1
ATOM 1459 C CA . GLU A 1 183 ? -35.430 9.728 12.922 1.00 82.06 183 GLU A CA 1
ATOM 1460 C C . GLU A 1 183 ? -35.378 8.722 14.078 1.00 82.06 183 GLU A C 1
ATOM 1462 O O . GLU A 1 183 ? -35.894 7.610 13.953 1.00 82.06 183 GLU A O 1
ATOM 1467 N N . TRP A 1 184 ? -34.821 9.112 15.225 1.00 78.44 184 TRP A N 1
ATOM 1468 C CA . TRP A 1 184 ? -34.803 8.286 16.431 1.00 78.44 184 TRP A CA 1
ATOM 1469 C C . TRP A 1 184 ? -36.206 8.071 17.008 1.00 78.44 184 TRP A C 1
ATOM 1471 O O . TRP A 1 184 ? -36.588 6.937 17.305 1.00 78.44 184 TRP A O 1
ATOM 1481 N N . LEU A 1 185 ? -37.005 9.137 17.101 1.00 79.62 185 LEU A N 1
ATOM 1482 C CA . LEU A 1 185 ? -38.380 9.071 17.602 1.00 79.62 185 LEU A CA 1
ATOM 1483 C C . LEU A 1 185 ? -39.295 8.264 16.664 1.00 79.62 185 LEU A C 1
ATOM 1485 O O . LEU A 1 185 ? -40.133 7.474 17.108 1.00 79.62 185 LEU A O 1
ATOM 1489 N N . LYS A 1 186 ? -39.081 8.395 15.350 1.00 77.94 186 LYS A N 1
ATOM 1490 C CA . LYS A 1 186 ? -39.773 7.596 14.332 1.00 77.94 186 LYS A CA 1
ATOM 1491 C C . LYS A 1 186 ? -39.464 6.099 14.470 1.00 77.94 186 LYS A C 1
ATOM 1493 O O . LYS A 1 186 ? -40.353 5.278 14.297 1.00 77.94 186 LYS A O 1
ATOM 1498 N N . ARG A 1 187 ? -38.236 5.727 14.847 1.00 71.06 187 ARG A N 1
ATOM 1499 C CA . ARG A 1 187 ? -37.858 4.318 15.075 1.00 71.06 187 ARG A CA 1
ATOM 1500 C C . ARG A 1 187 ? -38.431 3.730 16.366 1.00 71.06 187 ARG A C 1
ATOM 1502 O O . ARG A 1 187 ? -38.694 2.534 16.408 1.00 71.06 187 ARG A O 1
ATOM 1509 N N . GLN A 1 188 ? -38.646 4.539 17.406 1.00 65.50 188 GLN A N 1
ATOM 1510 C CA . GLN A 1 188 ? -39.295 4.064 18.638 1.00 65.50 188 GLN A CA 1
ATOM 1511 C C . GLN A 1 188 ? -40.793 3.806 18.448 1.00 65.50 188 GLN A C 1
ATOM 1513 O O . GLN A 1 188 ? -41.329 2.858 19.016 1.00 65.50 188 GLN A O 1
ATOM 1518 N N . THR A 1 189 ? -41.462 4.618 17.628 1.00 61.75 189 THR A N 1
ATOM 1519 C CA . THR A 1 189 ? -42.893 4.450 17.327 1.00 61.75 189 THR A CA 1
ATOM 1520 C C . THR A 1 189 ? -43.165 3.257 16.404 1.00 61.75 189 THR A C 1
ATOM 1522 O O . THR A 1 189 ? -44.171 2.573 16.582 1.00 61.75 189 THR A O 1
ATOM 1525 N N . ASP A 1 190 ? -42.238 2.930 15.500 1.00 57.59 190 ASP A N 1
ATOM 1526 C CA . ASP A 1 190 ? -42.358 1.778 14.591 1.00 57.59 190 ASP A CA 1
ATOM 1527 C C . ASP A 1 190 ? -42.187 0.422 15.314 1.00 57.59 190 ASP A C 1
ATOM 1529 O O . ASP A 1 190 ? -42.796 -0.581 14.946 1.00 57.59 190 ASP A O 1
ATOM 1533 N N . HIS A 1 191 ? -41.435 0.386 16.421 1.00 50.28 191 HIS A N 1
ATOM 1534 C CA . HIS A 1 191 ? -41.229 -0.834 17.215 1.00 50.28 191 HIS A CA 1
ATOM 1535 C C . HIS A 1 191 ? -42.356 -1.155 18.220 1.00 50.28 191 HIS A C 1
ATOM 1537 O O . HIS A 1 191 ? -42.302 -2.197 18.873 1.00 50.28 191 HIS A O 1
ATOM 1543 N N . GLY A 1 192 ? -43.380 -0.300 18.340 1.00 46.84 192 GLY A N 1
ATOM 1544 C CA . GLY A 1 192 ? -44.480 -0.454 19.303 1.00 46.84 192 GLY A CA 1
ATOM 1545 C C . GLY A 1 192 ? -45.748 -1.148 18.787 1.00 46.84 192 GLY A C 1
ATOM 1546 O O . GLY A 1 192 ? -46.667 -1.349 19.575 1.00 46.84 192 GLY A O 1
ATOM 1547 N N . SER A 1 193 ? -45.829 -1.517 17.501 1.00 44.12 193 SER A N 1
ATOM 1548 C CA . SER A 1 193 ? -47.100 -1.955 16.878 1.00 44.12 193 SER A CA 1
ATOM 1549 C C . SER A 1 193 ? -47.203 -3.447 16.519 1.00 44.12 193 SER A C 1
ATOM 1551 O O . SER A 1 193 ? -48.184 -3.855 15.903 1.00 44.12 193 SER A O 1
ATOM 1553 N N . HIS A 1 194 ? -46.262 -4.302 16.938 1.00 44.41 194 HIS A N 1
ATOM 1554 C CA . HIS A 1 194 ? -46.381 -5.764 16.779 1.00 44.41 194 HIS A CA 1
ATOM 1555 C C . HIS A 1 194 ? -46.690 -6.472 18.107 1.00 44.41 194 HIS A C 1
ATOM 1557 O O . HIS A 1 194 ? -45.915 -7.282 18.607 1.00 44.41 194 HIS A O 1
ATOM 1563 N N . ALA A 1 195 ? -47.861 -6.182 18.672 1.00 43.75 195 ALA A N 1
ATOM 1564 C CA . ALA A 1 195 ? -48.496 -7.020 19.686 1.00 43.75 195 ALA A CA 1
ATOM 1565 C C . ALA A 1 195 ? -50.018 -7.007 19.464 1.00 43.75 195 ALA A C 1
ATOM 1567 O O . ALA A 1 195 ? -50.708 -6.083 19.880 1.00 43.75 195 ALA A O 1
ATOM 1568 N N . GLY A 1 196 ? -50.542 -8.020 18.771 1.00 33.78 196 GLY A N 1
ATOM 1569 C CA . GLY A 1 196 ? -51.978 -8.163 18.515 1.00 33.78 196 GLY A CA 1
ATOM 1570 C C . GLY A 1 196 ? -52.264 -9.342 17.591 1.00 33.78 196 GLY A C 1
ATOM 1571 O O . GLY A 1 196 ? -51.959 -9.276 16.409 1.00 33.78 196 GLY A O 1
ATOM 1572 N N . GLY A 1 197 ? -52.760 -10.442 18.160 1.00 35.28 197 GLY A N 1
ATOM 1573 C CA . GLY A 1 197 ? -52.828 -11.769 17.544 1.00 35.28 197 GLY A CA 1
ATOM 1574 C C . GLY A 1 197 ? -53.807 -11.959 16.381 1.00 35.28 197 GLY A C 1
ATOM 1575 O O . GLY A 1 197 ? -54.679 -11.141 16.135 1.00 35.28 197 GLY A O 1
ATOM 1576 N N . THR A 1 198 ? -53.681 -13.116 15.731 1.00 35.62 198 THR A N 1
ATOM 1577 C CA . THR A 1 198 ? -54.761 -13.980 15.203 1.00 35.62 198 THR A CA 1
ATOM 1578 C C . THR A 1 198 ? -54.131 -15.373 15.040 1.00 35.62 198 THR A C 1
ATOM 1580 O O . THR A 1 198 ? -53.065 -15.511 14.455 1.00 35.62 198 THR A O 1
ATOM 1583 N N . SER A 1 199 ? -54.498 -16.344 15.876 1.00 35.78 199 SER A N 1
ATOM 1584 C CA . SER A 1 199 ? -55.646 -17.253 15.752 1.00 35.78 199 SER A CA 1
ATOM 1585 C C . SER A 1 199 ? -55.561 -18.190 14.542 1.00 35.78 199 SER A C 1
ATOM 1587 O O . SER A 1 199 ? -55.529 -17.772 13.393 1.00 35.78 199 SER A O 1
ATOM 1589 N N . TYR A 1 200 ? -55.526 -19.464 14.906 1.00 38.19 200 TYR A N 1
ATOM 1590 C CA . TYR A 1 200 ? -55.549 -20.726 14.178 1.00 38.19 200 TYR A CA 1
ATOM 1591 C C . TYR A 1 200 ? -56.545 -20.769 13.012 1.00 38.19 200 TYR A C 1
ATOM 1593 O O . TYR A 1 200 ? -57.696 -20.395 13.198 1.00 38.19 200 TYR A O 1
ATOM 1601 N N . ASP A 1 201 ? -56.125 -21.351 11.886 1.00 36.59 201 ASP A N 1
ATOM 1602 C CA . ASP A 1 201 ? -56.990 -22.227 11.091 1.00 36.59 201 ASP A CA 1
ATOM 1603 C C . ASP A 1 201 ? -56.145 -23.276 10.354 1.00 36.59 201 ASP A C 1
ATOM 1605 O O . ASP A 1 201 ? -55.271 -22.975 9.538 1.00 36.59 201 ASP A O 1
ATOM 1609 N N . MET A 1 202 ? -56.388 -24.530 10.718 1.00 44.06 202 MET A N 1
ATOM 1610 C CA . MET A 1 202 ? -55.839 -25.742 10.130 1.00 44.06 202 MET A CA 1
ATOM 1611 C C . MET A 1 202 ? -57.059 -26.502 9.620 1.00 44.06 202 MET A C 1
ATOM 1613 O O . MET A 1 202 ? -57.787 -27.035 10.446 1.00 44.06 202 MET A O 1
ATOM 1617 N N . ASP A 1 203 ? -57.312 -26.515 8.308 1.00 36.84 203 ASP A N 1
ATOM 1618 C CA . ASP A 1 203 ? -57.905 -27.678 7.639 1.00 36.84 203 ASP A CA 1
ATOM 1619 C C . ASP A 1 203 ? -58.070 -27.522 6.117 1.00 36.84 203 ASP A C 1
ATOM 1621 O O . ASP A 1 203 ? -58.601 -26.534 5.620 1.00 36.84 203 ASP A O 1
ATOM 1625 N N . ASN A 1 204 ? -57.747 -28.629 5.430 1.00 33.88 204 ASN A N 1
ATOM 1626 C CA . ASN A 1 204 ? -58.295 -29.100 4.146 1.00 33.88 204 ASN A CA 1
ATOM 1627 C C . ASN A 1 204 ? -57.959 -28.324 2.842 1.00 33.88 204 ASN A C 1
ATOM 1629 O O . ASN A 1 204 ? -57.893 -27.112 2.803 1.00 33.88 204 ASN A O 1
ATOM 1633 N N . PHE A 1 205 ? -57.751 -28.934 1.666 1.00 36.19 205 PHE A N 1
ATOM 1634 C CA . PHE A 1 205 ? -58.299 -30.173 1.117 1.00 36.19 205 PHE A CA 1
ATOM 1635 C C . PHE A 1 205 ? -57.407 -30.708 -0.035 1.00 36.19 205 PHE A C 1
ATOM 1637 O O . PHE A 1 205 ? -56.609 -30.014 -0.659 1.00 36.19 205 PHE A O 1
ATOM 1644 N N . LYS A 1 206 ? -57.610 -31.994 -0.302 1.00 40.44 206 LYS A N 1
ATOM 1645 C CA . LYS A 1 206 ? -57.002 -32.942 -1.248 1.00 40.44 206 LYS A CA 1
ATOM 1646 C C . LYS A 1 206 ? -56.859 -32.533 -2.738 1.00 40.44 206 LYS A C 1
ATOM 1648 O O . LYS A 1 206 ? -57.757 -31.935 -3.306 1.00 40.44 206 LYS A O 1
ATOM 1653 N N . LYS A 1 207 ? -55.854 -33.180 -3.370 1.00 43.84 207 LYS A N 1
ATOM 1654 C CA . LYS A 1 207 ? -55.804 -33.823 -4.720 1.00 43.84 207 LYS A CA 1
ATOM 1655 C C . LYS A 1 207 ? -56.036 -32.980 -5.994 1.00 43.84 207 LYS A C 1
ATOM 1657 O O . LYS A 1 207 ? -57.143 -32.531 -6.209 1.00 43.84 207 LYS A O 1
ATOM 1662 N N . THR A 1 208 ? -55.061 -33.042 -6.924 1.00 43.53 208 THR A N 1
ATOM 1663 C CA . THR A 1 208 ? -55.145 -33.474 -8.362 1.00 43.53 208 THR A CA 1
ATOM 1664 C C . THR A 1 208 ? -53.842 -33.060 -9.083 1.00 43.53 208 THR A C 1
ATOM 1666 O O . THR A 1 208 ? -53.517 -31.886 -9.100 1.00 43.53 208 THR A O 1
ATOM 1669 N N . ARG A 1 209 ? -52.924 -33.934 -9.530 1.00 46.22 209 ARG A N 1
ATOM 1670 C CA . ARG A 1 209 ? -52.885 -34.736 -10.779 1.00 46.22 209 ARG A CA 1
ATOM 1671 C C . ARG A 1 209 ? -53.367 -34.000 -12.051 1.00 46.22 209 ARG A C 1
ATOM 1673 O O . ARG A 1 209 ? -54.555 -34.081 -12.321 1.00 46.22 209 ARG A O 1
ATOM 1680 N N . LYS A 1 210 ? -52.464 -33.458 -12.894 1.00 46.94 210 LYS A N 1
ATOM 1681 C CA . LYS A 1 210 ? -52.208 -33.882 -14.305 1.00 46.94 210 LYS A CA 1
ATOM 1682 C C . LYS A 1 210 ? -51.255 -32.944 -15.076 1.00 46.94 210 LYS A C 1
ATOM 1684 O O . LYS A 1 210 ? -51.287 -31.736 -14.913 1.00 46.94 210 LYS A O 1
ATOM 1689 N N . LYS A 1 211 ? -50.481 -33.590 -15.957 1.00 45.81 211 LYS A N 1
ATOM 1690 C CA . LYS A 1 211 ? -49.624 -33.107 -17.054 1.00 45.81 211 LYS A CA 1
ATOM 1691 C C . LYS A 1 211 ? -50.142 -31.882 -17.826 1.00 45.81 211 LYS A C 1
ATOM 1693 O O . LYS A 1 211 ? -51.310 -31.875 -18.216 1.00 45.81 211 LYS A O 1
ATOM 1698 N N . LYS A 1 212 ? -49.203 -31.057 -18.290 1.00 48.50 212 LYS A N 1
ATOM 1699 C CA . LYS A 1 212 ? -48.956 -30.903 -19.729 1.00 48.50 212 LYS A CA 1
ATOM 1700 C C . LYS A 1 212 ? -47.464 -30.732 -19.973 1.00 48.50 212 LYS A C 1
ATOM 1702 O O . LYS A 1 212 ? -46.837 -30.046 -19.142 1.00 48.50 212 LYS A O 1
#